Protein AF-A0A931RCJ4-F1 (afdb_monomer_lite)

Radius of gyration: 28.88 Å; chains: 1; bounding box: 69×59×73 Å

Sequence (366 aa):
MKRLSWHGDRTLPWTFSAFLMLTAVFIGEVMPVVIAILGGVFGEYGHKEPIIKSWPDFGLIWVIYSVFGLLFWLLYRYISWKVVAGVVYALSFVLETYVYWHPEGEIGTHNKISFATIFQWLIVYFLVLILPYLVFQKIRHKWGRHGIIISLIVLLLLSALGLGFTYYTMVKKNLWPWRPITNQQNDRSENEEKTYIDLKMVTPYVNESNIGRVGPYSNTENNPWGSKHLGLDFFPTSDLVSFRAVTDGIIEKLDSSKTSSWRTELCINHDPFLVCYSFETFSTNDAVGQKQSENIFVKNGDEVKPGDIIGKLVASNDSAHVDLGILQLGKSGERICPEPYFTKEVKASILRLIHKDYPDRAMCYG

pLDDT: mean 78.12, std 18.87, range [38.56, 98.81]

Foldseek 3Di:
DPPDDQFFALVDDPLQLLLLLLLCCCLVPLVVLVCVVVVHCPDDPDPDDDQDLDPVSVVVVSVVSSVVSVVLSVCSNGGGLVVSLVVVLVVVVVCCVPPVPDDPDDPDPPPPCDPVNVVVSVVSSCSSRVVSVVVLVVQCVPPNPVSSVVSSVVSVVSSVVSVVVSVCCCVVVVVNVDPDPPPPPPVPPDPPVVDPPPQEFAAFFPDLLQFQAKDAAECDCPDPNNHHDQFIWTFGPDFFGWTWGGAWAFFADWDWDPDPFIWIKIWGDDPQKIKIKIQTQNHPDVVLNVVQVVFADDDGGDTGHHPHTGGTRGHPDRPGTITIWMAGHPDDRGTDQCLVNYDPVRLVSNLVRHCVVPVPDDRYYD

Secondary structure (DSSP, 8-state):
-----SS--TT--THHHHHHHHHHHIIIIIHHHHHHHTT---TT--SPPPS--SHHHHHHHHHHHHHHHHHHHHHHHHS-HHHHHHHHHHHHHHHIIIIIS-SS----TT----HHHHHHHHHHHIIIIIHHHHHHHHHHHHHHHHHHHHHHHHHHHHHHHHHHHHHHHHHHTT-------SSSSSS-SSS----TT---B--SBS-GGGEEEEPPEESSSSSTTSS-BSSEEEEESSTTEEEE-SS-EEEEEEEEEESSSEEEEEEEEETTEEEEEEEE-----HHHHHHHHHTB---TT-EE-TT-EEEEE---STT-EEEEEEEETTTTS-EE-SGGGB-HHHHHHHHHHHHHH-TT--SEE-

Structure (mmCIF, N/CA/C/O backbone):
data_AF-A0A931RCJ4-F1
#
_entry.id   AF-A0A931RCJ4-F1
#
loop_
_atom_site.group_PDB
_atom_site.id
_atom_site.type_symbol
_atom_site.label_atom_id
_atom_site.label_alt_id
_atom_site.label_comp_id
_atom_site.label_asym_id
_atom_site.label_entity_id
_atom_site.label_seq_id
_atom_site.pdbx_PDB_ins_code
_atom_site.Cartn_x
_atom_site.Cartn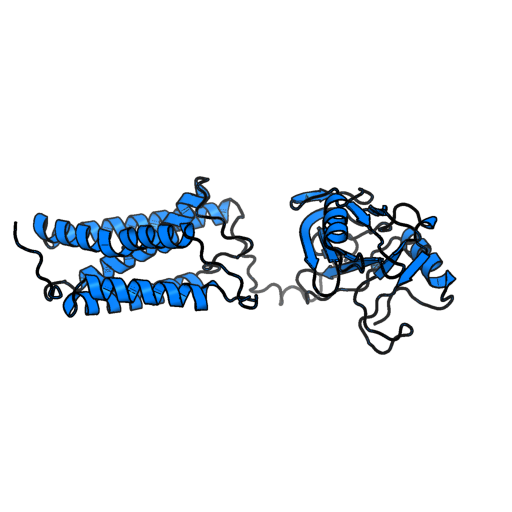_y
_atom_site.Cartn_z
_atom_site.occupancy
_atom_site.B_iso_or_equiv
_atom_site.auth_seq_id
_atom_site.auth_comp_id
_atom_site.auth_asym_id
_atom_site.auth_atom_id
_atom_site.pdbx_PDB_model_num
ATOM 1 N N . MET A 1 1 ? -40.860 27.922 38.046 1.00 48.56 1 MET A N 1
ATOM 2 C CA . MET A 1 1 ? -39.568 27.361 37.579 1.00 48.56 1 MET A CA 1
ATOM 3 C C . MET A 1 1 ? -38.474 27.745 38.566 1.00 48.56 1 MET A C 1
ATOM 5 O O . MET A 1 1 ? -38.253 28.934 38.755 1.00 48.56 1 MET A O 1
ATOM 9 N N . LYS A 1 2 ? -37.810 26.786 39.227 1.00 52.72 2 LYS A N 1
ATOM 10 C CA . LYS A 1 2 ? -36.601 27.090 40.015 1.00 52.72 2 LYS A CA 1
ATOM 11 C C . LYS A 1 2 ? -35.491 27.499 39.038 1.00 52.72 2 LYS A C 1
ATOM 13 O O . LYS A 1 2 ? -35.202 26.735 38.120 1.00 52.72 2 LYS A O 1
ATOM 18 N N . ARG A 1 3 ? -34.900 28.691 39.204 1.00 55.41 3 ARG A N 1
ATOM 19 C CA . ARG A 1 3 ? -33.697 29.089 38.452 1.00 55.41 3 ARG A CA 1
ATOM 20 C C . ARG A 1 3 ? -32.613 28.044 38.718 1.00 55.41 3 ARG A C 1
ATOM 22 O O . ARG A 1 3 ? -32.328 27.750 39.877 1.00 55.41 3 ARG A O 1
ATOM 29 N N . LEU A 1 4 ? -32.039 27.481 37.657 1.00 54.44 4 LEU A N 1
ATOM 30 C CA . LEU A 1 4 ? -30.857 26.628 37.756 1.00 54.44 4 LEU A CA 1
ATOM 31 C C . LEU A 1 4 ? -29.756 27.430 38.462 1.00 54.44 4 LEU A C 1
ATOM 33 O O . LEU A 1 4 ? -29.321 28.467 37.963 1.00 54.44 4 LEU A O 1
ATOM 37 N N . SER A 1 5 ? -29.372 26.979 39.656 1.00 60.94 5 SER A N 1
ATOM 38 C CA . SER A 1 5 ? -28.254 27.551 40.403 1.00 60.94 5 SER A CA 1
ATOM 39 C C . SER A 1 5 ? -26.969 27.369 39.598 1.00 60.94 5 SER A C 1
ATOM 41 O O . SER A 1 5 ? -26.733 26.310 39.020 1.00 60.94 5 SER A O 1
ATOM 43 N N . TRP A 1 6 ? -26.143 28.411 39.568 1.00 57.62 6 TRP A N 1
ATOM 44 C CA . TRP A 1 6 ? -24.868 28.440 38.847 1.00 57.62 6 TRP A CA 1
ATOM 45 C C . TRP A 1 6 ? -23.732 27.715 39.581 1.00 57.62 6 TRP A C 1
ATOM 47 O O . TRP A 1 6 ? -22.631 27.609 39.048 1.00 57.62 6 TRP A O 1
ATOM 57 N N . HIS A 1 7 ? -23.996 27.217 40.787 1.00 72.56 7 HIS A N 1
ATOM 58 C CA . HIS A 1 7 ? -23.028 26.507 41.614 1.00 72.56 7 HIS A CA 1
ATOM 59 C C . HIS A 1 7 ? -23.105 25.000 41.356 1.00 72.56 7 HIS A C 1
ATOM 61 O O . HIS A 1 7 ? -24.170 24.486 41.010 1.00 72.56 7 HIS A O 1
ATOM 67 N N . GLY A 1 8 ? -21.981 24.301 41.539 1.00 70.81 8 GLY A N 1
ATOM 68 C CA . GLY A 1 8 ? -21.931 22.840 41.449 1.00 70.81 8 GLY A CA 1
ATOM 69 C C . GLY A 1 8 ? -22.976 22.165 42.346 1.00 70.81 8 GLY A C 1
ATOM 70 O O . GLY A 1 8 ? -23.334 22.681 43.413 1.00 70.81 8 GLY A O 1
ATOM 71 N N . ASP A 1 9 ? -23.488 21.011 41.916 1.00 77.19 9 ASP A N 1
ATOM 72 C CA . ASP A 1 9 ? -24.476 20.257 42.689 1.00 77.19 9 ASP A CA 1
ATOM 73 C C . ASP A 1 9 ? -23.758 19.387 43.723 1.00 77.19 9 ASP A C 1
ATOM 75 O O . ASP A 1 9 ? -23.453 18.213 43.505 1.00 77.19 9 ASP A O 1
ATOM 79 N N . ARG A 1 10 ? -23.511 19.968 44.900 1.00 78.50 10 ARG A N 1
ATOM 80 C CA . ARG A 1 10 ? -22.882 19.269 46.033 1.00 78.50 10 ARG A CA 1
ATOM 81 C C . ARG A 1 10 ? -23.645 18.020 46.477 1.00 78.50 10 ARG A C 1
ATOM 83 O O . ARG A 1 10 ? -23.056 17.184 47.168 1.00 78.50 10 ARG A O 1
ATOM 90 N N . THR A 1 11 ? -24.917 17.895 46.094 1.00 80.81 11 THR A N 1
ATOM 91 C CA . THR A 1 11 ? -25.790 16.776 46.455 1.00 80.81 11 THR A CA 1
ATOM 92 C C . THR A 1 11 ? -25.699 15.602 45.481 1.00 80.81 11 THR A C 1
ATOM 94 O O . THR A 1 11 ? -26.377 14.599 45.700 1.00 80.81 11 THR A O 1
ATOM 97 N N . LEU A 1 12 ? -24.895 15.702 44.414 1.00 79.25 12 LEU A N 1
ATOM 98 C CA . LEU A 1 12 ? -24.688 14.604 43.474 1.00 79.25 12 LEU A CA 1
ATOM 99 C C . LEU A 1 12 ? -24.145 13.364 44.203 1.00 79.25 12 LEU A C 1
ATOM 101 O O . LEU A 1 12 ? -23.062 13.418 44.795 1.00 79.25 12 LEU A O 1
ATOM 105 N N . PRO A 1 13 ? -24.875 12.236 44.169 1.00 80.00 13 PRO A N 1
ATOM 106 C CA . PRO A 1 13 ? -24.418 11.003 44.788 1.00 80.00 13 PRO A CA 1
ATOM 107 C C . PRO A 1 13 ? -23.267 10.397 43.982 1.00 80.00 13 PRO A C 1
ATOM 109 O O . PRO A 1 13 ? -23.127 10.655 42.788 1.00 80.00 13 PRO A O 1
ATOM 112 N N . TRP A 1 14 ? -22.471 9.539 44.617 1.00 79.00 14 TRP A N 1
ATOM 113 C CA . TRP A 1 14 ? -21.394 8.793 43.952 1.00 79.00 14 TRP A CA 1
ATOM 114 C C . TRP A 1 14 ? -21.904 7.923 42.792 1.00 79.00 14 TRP A C 1
ATOM 116 O O . TRP A 1 14 ? -21.197 7.723 41.818 1.00 79.00 14 TRP A O 1
ATOM 126 N N . THR A 1 15 ? -23.168 7.489 42.822 1.00 75.88 15 THR A N 1
ATOM 127 C CA . THR A 1 15 ? -23.794 6.742 41.718 1.00 75.88 15 THR A CA 1
ATOM 128 C C . THR A 1 15 ? -23.869 7.526 40.405 1.00 75.88 15 THR A C 1
ATOM 130 O O . THR A 1 15 ? -24.043 6.925 39.348 1.00 75.88 15 THR A O 1
ATOM 133 N N . PHE A 1 16 ? -23.712 8.854 40.443 1.00 75.12 16 PHE A N 1
ATOM 134 C CA . PHE A 1 16 ? -23.608 9.667 39.236 1.00 75.12 16 PHE A CA 1
ATOM 135 C C . PHE A 1 16 ? -22.303 9.416 38.462 1.00 75.12 16 PHE A C 1
ATOM 137 O O . PHE A 1 16 ? -22.331 9.452 37.235 1.00 75.12 16 PHE A O 1
ATOM 144 N N . SER A 1 17 ? -21.186 9.100 39.134 1.00 73.12 17 SER A N 1
ATOM 145 C CA . SER A 1 17 ? -19.935 8.770 38.432 1.00 73.12 17 SER A CA 1
ATOM 146 C C . SER A 1 17 ? -20.079 7.479 37.625 1.00 73.12 17 SER A C 1
ATOM 148 O O . SER A 1 17 ? -19.734 7.448 36.449 1.00 73.12 17 SER A O 1
ATOM 150 N N . ALA A 1 18 ? -20.687 6.448 38.220 1.00 70.50 18 ALA A N 1
ATOM 151 C CA . ALA A 1 18 ? -20.981 5.188 37.544 1.00 70.50 18 ALA A CA 1
ATOM 152 C C . ALA A 1 18 ? -21.929 5.386 36.347 1.00 70.50 18 ALA A C 1
ATOM 154 O O . ALA A 1 18 ? -21.741 4.774 35.299 1.00 70.50 18 ALA A O 1
ATOM 155 N N . PHE A 1 19 ? -22.918 6.277 36.480 1.00 74.44 19 PHE A N 1
ATOM 156 C CA . PHE A 1 19 ? -23.842 6.611 35.394 1.00 74.44 19 PHE A C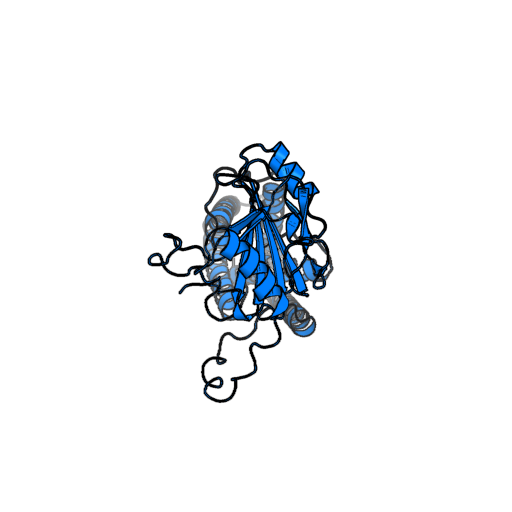A 1
ATOM 157 C C . PHE A 1 19 ? -23.129 7.295 34.219 1.00 74.44 19 PHE A C 1
ATOM 159 O O . PHE A 1 19 ? -23.333 6.905 33.068 1.00 74.44 19 PHE A O 1
ATOM 166 N N . LEU A 1 20 ? -22.269 8.280 34.503 1.00 72.88 20 LEU A N 1
ATOM 167 C CA . LEU A 1 20 ? -21.447 8.943 33.487 1.00 72.88 20 LEU A CA 1
ATOM 168 C C . LEU A 1 20 ? -20.500 7.959 32.798 1.00 72.88 20 LEU A C 1
ATOM 170 O O . LEU A 1 20 ? -20.429 7.948 31.575 1.00 72.88 20 LEU A O 1
ATOM 174 N N . MET A 1 21 ? -19.828 7.105 33.570 1.00 73.25 21 MET A N 1
ATOM 175 C CA . MET A 1 21 ? -18.901 6.101 33.051 1.00 73.25 21 MET A CA 1
ATOM 176 C C . MET A 1 21 ? -19.595 5.132 32.087 1.00 73.25 21 MET A C 1
ATOM 178 O O . MET A 1 21 ? -19.145 4.963 30.958 1.00 73.25 21 MET A O 1
ATOM 182 N N . LEU A 1 22 ? -20.721 4.534 32.493 1.00 70.12 22 LEU A N 1
ATOM 183 C CA . LEU A 1 22 ? -21.465 3.596 31.645 1.00 70.12 22 LEU A CA 1
ATOM 184 C C . LEU A 1 22 ? -21.996 4.261 30.374 1.00 70.12 22 LEU A C 1
ATOM 186 O O . LEU A 1 22 ? -21.976 3.651 29.308 1.00 70.12 22 LEU A O 1
ATOM 190 N N . THR A 1 23 ? -22.440 5.515 30.477 1.00 72.19 23 THR A N 1
ATOM 191 C CA . THR A 1 23 ? -22.933 6.262 29.317 1.00 72.19 23 THR A CA 1
ATOM 192 C C . THR A 1 23 ? -21.802 6.615 28.350 1.00 72.19 23 THR A C 1
ATOM 194 O O . THR A 1 23 ? -21.982 6.501 27.140 1.00 72.19 23 THR A O 1
ATOM 197 N N . ALA A 1 24 ? -20.625 6.982 28.866 1.00 71.12 24 ALA A N 1
ATOM 198 C CA . ALA A 1 24 ? -19.444 7.254 28.054 1.00 71.12 24 ALA A CA 1
ATOM 199 C C . ALA A 1 24 ? -18.964 6.002 27.310 1.00 71.12 24 ALA A C 1
ATOM 201 O O . ALA A 1 24 ? -18.746 6.077 26.108 1.00 71.12 24 ALA A O 1
ATOM 202 N N . VAL A 1 25 ? -18.897 4.846 27.981 1.00 69.19 25 VAL A N 1
ATOM 203 C CA . VAL A 1 25 ? -18.561 3.565 27.332 1.00 69.19 25 VAL A CA 1
ATOM 204 C C . VAL A 1 25 ? -19.587 3.213 26.253 1.00 69.19 25 VAL A C 1
ATOM 206 O O . VAL A 1 25 ? -19.221 2.837 25.142 1.00 69.19 25 VAL A O 1
ATOM 209 N N . PHE A 1 26 ? -20.882 3.362 26.545 1.00 69.00 26 PHE A N 1
ATOM 210 C CA . PHE A 1 26 ? -21.927 3.043 25.574 1.00 69.00 26 PHE A CA 1
ATOM 211 C C . PHE A 1 26 ? -21.842 3.927 24.322 1.00 69.00 26 PHE A C 1
ATOM 213 O O . PHE A 1 26 ? -21.904 3.426 23.205 1.00 69.00 26 PHE A O 1
ATOM 220 N N . ILE A 1 27 ? -21.685 5.240 24.489 1.00 69.12 27 ILE A N 1
ATOM 221 C CA . ILE A 1 27 ? -21.673 6.173 23.356 1.00 69.12 27 ILE A CA 1
ATOM 222 C C . ILE A 1 27 ? -20.327 6.172 22.624 1.00 69.12 27 ILE A C 1
ATOM 224 O O . ILE A 1 27 ? -20.318 6.327 21.407 1.00 69.12 27 ILE A O 1
ATOM 228 N N . GLY A 1 28 ? -19.214 6.028 23.345 1.00 66.38 28 GLY A N 1
ATOM 229 C CA . GLY A 1 28 ? -17.865 6.077 22.782 1.00 66.38 28 GLY A CA 1
ATOM 230 C C . GLY A 1 28 ? -17.454 4.788 22.079 1.00 66.38 28 GLY A C 1
ATOM 231 O O . GLY A 1 28 ? -16.823 4.855 21.034 1.00 66.38 28 GLY A O 1
ATOM 232 N N . GLU A 1 29 ? -17.862 3.632 22.607 1.00 67.00 29 GLU A N 1
ATOM 233 C CA . GLU A 1 29 ? -17.354 2.337 22.136 1.00 67.00 29 GLU A CA 1
ATOM 234 C C . GLU A 1 29 ? -18.453 1.464 21.524 1.00 67.00 29 GLU A C 1
ATOM 236 O O . GLU A 1 29 ? -18.285 0.881 20.457 1.00 67.00 29 GLU A O 1
ATOM 241 N N . VAL A 1 30 ? -19.617 1.372 22.173 1.00 65.81 30 VAL A N 1
ATOM 242 C CA . VAL A 1 30 ? -20.674 0.445 21.732 1.00 65.81 30 VAL A CA 1
ATOM 243 C C . VAL A 1 30 ? -21.441 1.000 20.534 1.00 65.81 30 VAL A C 1
ATOM 245 O O . VAL A 1 30 ? -21.637 0.311 19.534 1.00 65.81 30 VAL A O 1
ATOM 248 N N . MET A 1 31 ? -21.890 2.250 20.622 1.00 67.94 31 MET A N 1
ATOM 249 C CA . MET A 1 31 ? -22.748 2.865 19.614 1.00 67.94 31 MET A CA 1
ATOM 250 C C . MET A 1 31 ? -22.067 3.008 18.239 1.00 67.94 31 MET A C 1
ATOM 252 O O . MET A 1 31 ? -22.713 2.647 17.253 1.00 67.94 31 MET A O 1
ATOM 256 N N . PRO A 1 32 ? -20.799 3.453 18.122 1.00 64.25 32 PRO A N 1
ATOM 257 C CA . PRO A 1 32 ? -20.139 3.576 16.823 1.00 64.25 32 PRO A CA 1
ATOM 258 C C . PRO A 1 32 ? -19.979 2.220 16.138 1.00 64.25 32 PRO A C 1
ATOM 260 O O . PRO A 1 32 ? -20.249 2.099 14.945 1.00 64.25 32 PRO A O 1
ATOM 263 N N . VAL A 1 33 ? -19.640 1.178 16.904 1.00 61.88 33 VAL A N 1
ATOM 264 C CA . VAL A 1 33 ? -19.496 -0.182 16.374 1.00 61.88 33 VAL A CA 1
ATOM 265 C C . VAL A 1 33 ? -20.835 -0.746 15.901 1.00 61.88 33 VAL A C 1
ATOM 267 O O . VAL A 1 33 ? -20.921 -1.288 14.801 1.00 61.88 33 VAL A O 1
ATOM 270 N N . VAL A 1 34 ? -21.906 -0.580 16.685 1.00 58.09 34 VAL A N 1
ATOM 271 C CA . VAL A 1 34 ? -23.254 -1.012 16.280 1.00 58.09 34 VAL A CA 1
ATOM 272 C C . VAL A 1 34 ? -23.701 -0.299 15.001 1.00 58.09 34 VAL A C 1
ATOM 274 O O . VAL A 1 34 ? -24.246 -0.943 14.105 1.00 58.09 34 VAL A O 1
ATOM 277 N N . ILE A 1 35 ? -23.452 1.008 14.886 1.00 61.06 35 ILE A N 1
ATOM 278 C CA . ILE A 1 35 ? -23.820 1.781 13.694 1.00 61.06 35 ILE A CA 1
ATOM 279 C C . ILE A 1 35 ? -23.016 1.322 12.474 1.00 61.06 35 ILE A C 1
ATOM 281 O O . ILE A 1 35 ? -23.617 1.099 11.422 1.00 61.06 35 ILE A O 1
ATOM 285 N N . ALA A 1 36 ? -21.710 1.090 12.626 1.00 58.94 36 ALA A N 1
ATOM 286 C CA . ALA A 1 36 ? -20.863 0.556 11.561 1.00 58.94 36 ALA A CA 1
ATOM 287 C C . ALA A 1 36 ? -21.358 -0.814 11.060 1.00 58.94 36 ALA A C 1
ATOM 289 O O . ALA A 1 36 ? -21.484 -1.035 9.856 1.00 58.94 36 ALA A O 1
ATOM 290 N N . ILE A 1 37 ? -21.727 -1.723 11.971 1.00 56.88 37 ILE A N 1
ATOM 291 C CA . ILE A 1 37 ? -22.251 -3.054 11.616 1.00 56.88 37 ILE A CA 1
ATOM 292 C C . ILE A 1 37 ? -23.571 -2.967 10.838 1.00 56.88 37 ILE A C 1
ATOM 294 O O . ILE A 1 37 ? -23.825 -3.797 9.962 1.00 56.88 37 ILE A O 1
ATOM 298 N N . LEU A 1 38 ? -24.418 -1.985 11.154 1.00 57.69 38 LEU A N 1
ATOM 299 C CA . LEU A 1 38 ? -25.711 -1.771 10.499 1.00 57.69 38 LEU A CA 1
ATOM 300 C C . LEU A 1 38 ? -25.602 -0.998 9.173 1.00 57.69 38 LEU A C 1
ATOM 302 O O . LEU A 1 38 ? -26.623 -0.589 8.622 1.00 57.69 38 LEU A O 1
ATOM 306 N N . GLY A 1 39 ? -24.389 -0.809 8.645 1.00 49.38 39 GLY A N 1
ATOM 307 C CA . GLY A 1 39 ? -24.155 -0.102 7.385 1.00 49.38 39 GLY A CA 1
ATOM 308 C C . GLY A 1 39 ? -24.247 1.420 7.507 1.00 49.38 39 GLY A C 1
ATOM 309 O O . GLY A 1 39 ? -24.314 2.113 6.496 1.00 49.38 39 GLY A O 1
ATOM 310 N N . GLY A 1 40 ? -24.265 1.954 8.731 1.00 47.03 40 GLY A N 1
ATOM 311 C CA . GLY A 1 40 ? -24.126 3.382 8.967 1.00 47.03 40 GLY A CA 1
ATOM 312 C C . GLY A 1 40 ? -22.661 3.801 8.885 1.00 47.03 40 GLY A C 1
ATOM 313 O O . GLY A 1 40 ? -21.786 3.166 9.469 1.00 47.03 40 GLY A O 1
ATOM 314 N N . VAL A 1 41 ? -22.389 4.901 8.188 1.00 42.66 41 VAL A N 1
ATOM 315 C CA . VAL A 1 41 ? -21.047 5.485 8.116 1.00 42.66 41 VAL A CA 1
ATOM 316 C C . VAL A 1 41 ? -20.849 6.370 9.348 1.00 42.66 41 VAL A C 1
ATOM 318 O O . VAL A 1 41 ? -21.254 7.532 9.363 1.00 42.66 41 VAL A O 1
ATOM 321 N N . PHE A 1 42 ? -20.260 5.826 10.415 1.00 44.44 42 PHE A N 1
ATOM 322 C CA . PHE A 1 42 ? -19.571 6.674 11.389 1.00 44.44 42 PHE A CA 1
ATOM 323 C C . PHE A 1 42 ? -18.272 7.090 10.708 1.00 44.44 42 PHE A C 1
ATOM 325 O O . PHE A 1 42 ? -17.486 6.204 10.390 1.00 44.44 42 PHE A O 1
ATOM 332 N N . GLY A 1 43 ? -18.166 8.388 10.381 1.00 42.16 43 GLY A N 1
ATOM 333 C CA . GLY A 1 43 ? -17.243 8.978 9.399 1.00 42.16 43 GLY A CA 1
ATOM 334 C C . GLY A 1 43 ? -15.978 8.171 9.173 1.00 42.16 43 GLY A C 1
ATOM 335 O O . GLY A 1 43 ? -15.323 7.859 10.157 1.00 42.16 43 GLY A O 1
ATOM 336 N N . GLU A 1 44 ? -15.695 7.840 7.907 1.00 38.56 44 GLU A N 1
ATOM 337 C CA . GLU A 1 44 ? -14.556 7.037 7.450 1.00 38.56 44 GLU A CA 1
ATOM 338 C C . GLU A 1 44 ? -13.353 7.196 8.389 1.00 38.56 44 GLU A C 1
ATOM 340 O O . GLU A 1 44 ? -12.533 8.108 8.257 1.00 38.56 44 GLU A O 1
ATOM 345 N N . TYR A 1 45 ? -13.247 6.297 9.374 1.00 42.78 45 TYR A N 1
ATOM 346 C CA . TYR A 1 45 ? -11.949 5.955 9.916 1.00 42.78 45 TYR A CA 1
ATOM 347 C C . TYR A 1 45 ? -11.214 5.495 8.666 1.00 42.78 45 TYR A C 1
ATOM 349 O O . TYR A 1 45 ? -11.662 4.539 8.039 1.00 42.78 45 TYR A O 1
ATOM 357 N N . GLY A 1 46 ? -10.222 6.257 8.202 1.00 45.56 46 GLY A N 1
ATOM 358 C CA . GLY A 1 46 ? -9.454 5.885 7.013 1.00 45.56 46 GLY A CA 1
ATOM 359 C C . GLY A 1 46 ? -8.756 4.534 7.218 1.00 45.56 46 GLY A C 1
ATOM 360 O O . GLY A 1 46 ? -9.190 3.688 7.989 1.00 45.56 46 GLY A O 1
ATOM 361 N N . HIS A 1 47 ? -7.580 4.332 6.640 1.00 42.16 47 HIS A N 1
ATOM 362 C CA . HIS A 1 47 ? -6.756 3.138 6.907 1.00 42.16 47 HIS A CA 1
ATOM 363 C C . HIS A 1 47 ? -6.267 2.991 8.374 1.00 42.16 47 HIS A C 1
ATOM 365 O O . HIS A 1 47 ? -5.290 2.302 8.642 1.00 42.16 47 HIS A O 1
ATOM 371 N N . LYS A 1 48 ? -6.896 3.666 9.343 1.00 45.00 48 LYS A N 1
ATOM 372 C CA . LYS A 1 48 ? -6.539 3.637 10.756 1.00 45.00 48 LYS A CA 1
ATOM 373 C C . LYS A 1 48 ? -7.214 2.451 11.433 1.00 45.00 48 LYS A C 1
ATOM 375 O O . LYS A 1 48 ? -8.438 2.349 11.472 1.00 45.00 48 LYS A O 1
ATOM 380 N N . GLU A 1 49 ? -6.388 1.579 11.992 1.00 44.56 49 GLU A N 1
ATOM 381 C CA . GLU A 1 49 ? -6.835 0.433 12.773 1.00 44.56 49 GLU A CA 1
ATOM 382 C C . GLU A 1 49 ? -7.673 0.866 13.993 1.00 44.56 49 GLU A C 1
ATOM 384 O O . GLU A 1 49 ? -7.417 1.926 14.576 1.00 44.56 49 GLU A O 1
ATOM 389 N N . PRO A 1 50 ? -8.663 0.058 14.415 1.00 51.41 50 PRO A N 1
ATOM 390 C CA . PRO A 1 50 ? -9.437 0.331 15.620 1.00 51.41 50 PRO A CA 1
ATOM 391 C C . PRO A 1 50 ? -8.530 0.428 16.856 1.00 51.41 50 PRO A C 1
ATOM 393 O O . PRO A 1 50 ? -7.558 -0.312 17.000 1.00 51.41 50 PRO A O 1
ATOM 396 N N . ILE A 1 51 ? -8.878 1.339 17.771 1.00 50.19 51 ILE A N 1
ATOM 397 C CA . ILE A 1 51 ? -8.137 1.596 19.021 1.00 50.19 51 ILE A CA 1
ATOM 398 C C . ILE A 1 51 ? -8.177 0.368 19.938 1.00 50.19 51 ILE A C 1
ATOM 400 O O . ILE A 1 51 ? -7.193 0.043 20.597 1.00 50.19 51 ILE A O 1
ATOM 404 N N . ILE A 1 52 ? -9.312 -0.334 19.965 1.00 53.44 52 ILE A N 1
ATOM 405 C CA . ILE A 1 52 ? -9.461 -1.587 20.702 1.00 53.44 52 ILE A CA 1
ATOM 406 C C . ILE A 1 52 ? -9.045 -2.728 19.781 1.00 53.44 52 ILE A C 1
ATOM 408 O O . ILE A 1 52 ? -9.840 -3.190 18.961 1.00 53.44 52 ILE A O 1
ATOM 412 N N . LYS A 1 53 ? -7.807 -3.199 19.934 1.00 54.16 53 LYS A N 1
ATOM 413 C CA . LYS A 1 53 ? -7.305 -4.387 19.225 1.00 54.16 53 LYS A CA 1
ATOM 414 C C . LYS A 1 53 ? -7.403 -5.640 20.091 1.00 54.16 53 LYS A C 1
ATOM 416 O O . LYS A 1 53 ? -7.385 -6.763 19.586 1.00 54.16 53 LYS A O 1
ATOM 421 N N . SER A 1 54 ? -7.504 -5.460 21.405 1.00 58.03 54 SER A N 1
ATOM 422 C CA . SER A 1 54 ? -7.431 -6.540 22.378 1.00 58.03 54 SER A CA 1
ATOM 423 C C . SER A 1 54 ? -8.234 -6.259 23.657 1.00 58.03 54 SER A C 1
ATOM 425 O O . SER A 1 54 ? -8.606 -5.127 23.970 1.00 58.03 54 SER A O 1
ATOM 427 N N . TRP A 1 55 ? -8.496 -7.316 24.432 1.00 54.81 55 TRP A N 1
ATOM 428 C CA . TRP A 1 55 ? -9.090 -7.210 25.772 1.00 54.81 55 TRP A CA 1
ATOM 429 C C . TRP A 1 55 ? -8.283 -6.319 26.737 1.00 54.81 55 TRP A C 1
ATOM 431 O O . TRP A 1 55 ? -8.901 -5.556 27.481 1.00 54.81 55 TRP A O 1
ATOM 441 N N . PRO A 1 56 ? -6.937 -6.370 26.744 1.00 65.62 56 PRO A N 1
ATOM 442 C CA . PRO A 1 56 ? -6.114 -5.404 27.469 1.00 65.62 56 PRO A CA 1
ATOM 443 C C . PRO A 1 56 ? -6.362 -3.944 27.073 1.00 65.62 56 PRO A C 1
ATOM 445 O O . PRO A 1 56 ? -6.479 -3.104 27.966 1.00 65.62 56 PRO A O 1
ATOM 448 N N . ASP A 1 57 ? -6.522 -3.644 25.779 1.00 55.50 57 ASP A N 1
ATOM 449 C CA . ASP A 1 57 ? -6.822 -2.278 25.312 1.00 55.50 57 ASP A CA 1
ATOM 450 C C . ASP A 1 57 ? -8.182 -1.813 25.835 1.00 55.50 57 ASP A C 1
ATOM 452 O O . ASP A 1 57 ? -8.324 -0.697 26.332 1.00 55.50 57 ASP A O 1
ATOM 456 N N . PHE A 1 58 ? -9.174 -2.707 25.820 1.00 60.22 58 PHE A N 1
ATOM 457 C CA . PHE A 1 58 ? -10.471 -2.441 26.436 1.00 60.22 58 PHE A CA 1
ATOM 458 C C . PHE A 1 58 ? -10.349 -2.189 27.945 1.00 60.22 58 PHE A C 1
ATOM 460 O O . PHE A 1 58 ? -10.961 -1.260 28.468 1.00 60.22 58 PHE A O 1
ATOM 467 N N . GLY A 1 59 ? -9.534 -2.979 28.652 1.00 64.25 59 GLY A N 1
ATOM 468 C CA . GLY A 1 59 ? -9.246 -2.773 30.071 1.00 64.25 59 GLY A CA 1
ATOM 469 C C . GLY A 1 59 ? -8.634 -1.397 30.346 1.00 64.25 59 GLY A C 1
ATOM 470 O O . GLY A 1 59 ? -9.071 -0.702 31.264 1.00 64.25 59 GLY A O 1
ATOM 471 N N . LEU A 1 60 ? -7.681 -0.966 29.517 1.00 66.62 60 LEU A N 1
ATOM 472 C CA . LEU A 1 60 ? -7.058 0.354 29.604 1.00 66.62 60 LEU A CA 1
ATOM 473 C C . LEU A 1 60 ? -8.075 1.477 29.367 1.00 66.62 60 LEU A C 1
ATOM 475 O O . LEU A 1 60 ? -8.169 2.402 30.173 1.00 66.62 60 LEU A O 1
ATOM 479 N N . ILE A 1 61 ? -8.876 1.377 28.306 1.00 64.69 61 ILE A N 1
ATOM 480 C CA . ILE A 1 61 ? -9.931 2.346 27.988 1.00 64.69 61 ILE A CA 1
ATOM 481 C C . ILE A 1 61 ? -10.956 2.426 29.121 1.00 64.69 61 ILE A C 1
ATOM 483 O O . ILE A 1 61 ? -11.354 3.514 29.540 1.00 64.69 61 ILE A O 1
ATOM 487 N N . TRP A 1 62 ? -11.342 1.284 29.684 1.00 64.94 62 TRP A N 1
ATOM 488 C CA . TRP A 1 62 ? -12.258 1.230 30.814 1.00 64.94 62 TRP A CA 1
ATOM 489 C C . TRP A 1 62 ? -11.680 1.916 32.059 1.00 64.94 62 TRP A C 1
ATOM 491 O O . TRP A 1 62 ? -12.386 2.678 32.726 1.00 64.94 62 TRP A O 1
ATOM 501 N N . VAL A 1 63 ? -10.388 1.721 32.350 1.00 70.31 63 VAL A N 1
ATOM 502 C CA . VAL A 1 63 ? -9.681 2.437 33.426 1.00 70.31 63 VAL A CA 1
ATOM 503 C C . VAL A 1 63 ? -9.664 3.943 33.157 1.00 70.31 63 VAL A C 1
ATOM 505 O O . VAL A 1 63 ? -10.003 4.721 34.049 1.00 70.31 63 VAL A O 1
ATOM 508 N N . ILE A 1 64 ? -9.352 4.366 31.930 1.00 68.75 64 ILE A N 1
ATOM 509 C CA . ILE A 1 64 ? -9.339 5.780 31.526 1.00 68.75 64 ILE A CA 1
ATOM 510 C C . ILE A 1 64 ? -10.723 6.414 31.730 1.00 68.75 64 ILE A C 1
ATOM 512 O O . ILE A 1 64 ? -10.842 7.446 32.397 1.00 68.75 64 ILE A O 1
ATOM 516 N N . TYR A 1 65 ? -11.789 5.779 31.236 1.00 69.94 65 TYR A N 1
ATOM 517 C CA . TYR A 1 65 ? -13.156 6.271 31.422 1.00 69.94 65 TYR A CA 1
ATOM 518 C C . TYR A 1 65 ? -13.596 6.267 32.888 1.00 69.94 65 TYR A C 1
ATOM 520 O O . TYR A 1 65 ? -14.335 7.163 33.302 1.00 69.94 65 TYR A O 1
ATOM 528 N N . SER A 1 66 ? -13.120 5.317 33.693 1.00 66.81 66 SER A N 1
ATOM 529 C CA . SER A 1 66 ? -13.379 5.281 35.137 1.00 66.81 66 SER A CA 1
ATOM 530 C C . SER A 1 66 ? -12.734 6.468 35.854 1.00 66.81 66 SER A C 1
ATOM 532 O O . SER A 1 66 ? -13.386 7.147 36.653 1.00 66.81 66 SER A O 1
ATOM 534 N N . VAL A 1 67 ? -11.471 6.767 35.531 1.00 73.62 67 VAL A N 1
ATOM 535 C CA . VAL A 1 67 ? -10.738 7.915 36.081 1.00 73.62 67 VAL A CA 1
ATOM 536 C C . VAL A 1 67 ? -11.411 9.224 35.672 1.00 73.62 67 VAL A C 1
ATOM 538 O O . VAL A 1 67 ? -11.684 10.066 36.531 1.00 73.62 67 VAL A O 1
ATOM 541 N N . PHE A 1 68 ? -11.762 9.384 34.393 1.00 72.88 68 PHE A N 1
ATOM 542 C CA . PHE A 1 68 ? -12.460 10.580 33.920 1.00 72.88 68 PHE A CA 1
ATOM 543 C C . PHE A 1 68 ? -13.861 10.723 34.513 1.00 72.88 68 PHE A C 1
ATOM 545 O O . PHE A 1 68 ? -14.232 11.816 34.936 1.00 72.88 68 PHE A O 1
ATOM 552 N N . GLY A 1 69 ? -14.629 9.638 34.623 1.00 70.94 69 GLY A N 1
ATOM 553 C CA . GLY A 1 69 ? -15.944 9.654 35.264 1.00 70.94 69 GLY A CA 1
ATOM 554 C C . GLY A 1 69 ? -15.875 10.119 36.722 1.00 70.94 69 GLY A C 1
ATOM 555 O O . GLY A 1 69 ? -16.715 10.908 37.166 1.00 70.94 69 GLY A O 1
ATOM 556 N N . LEU A 1 70 ? -14.846 9.691 37.460 1.00 72.38 70 LEU A N 1
ATOM 557 C CA . LEU A 1 70 ? -14.616 10.098 38.847 1.00 72.38 70 LEU A CA 1
ATOM 558 C C . LEU A 1 70 ? -14.140 11.556 38.958 1.00 72.38 70 LEU A C 1
ATOM 560 O O . LEU A 1 70 ? -14.643 12.303 39.802 1.00 72.38 70 LEU A O 1
ATOM 564 N N . LEU A 1 71 ? -13.235 11.983 38.073 1.00 76.75 71 LEU A N 1
ATOM 565 C CA . LEU A 1 71 ? -12.781 13.371 37.968 1.00 76.75 71 LEU A CA 1
ATOM 566 C C . LEU A 1 71 ? -13.955 14.314 37.670 1.00 76.75 71 LEU A C 1
ATOM 568 O O . LEU A 1 71 ? -14.157 15.302 38.376 1.00 76.75 71 LEU A O 1
ATOM 572 N N . PHE A 1 72 ? -14.766 14.005 36.656 1.00 74.19 72 PHE A N 1
ATOM 573 C CA . PHE A 1 72 ? -15.906 14.839 36.288 1.00 74.19 72 PHE A CA 1
ATOM 574 C C . PHE A 1 72 ? -16.962 14.857 37.380 1.00 74.19 72 PHE A C 1
ATOM 576 O O . PHE A 1 72 ? -17.491 15.924 37.679 1.00 74.19 72 PHE A O 1
ATOM 583 N N . TRP A 1 73 ? -17.222 13.729 38.043 1.00 81.00 73 TRP A N 1
ATOM 584 C CA . TRP A 1 73 ? -18.094 13.702 39.214 1.00 81.00 73 TRP A CA 1
ATOM 585 C C . TRP A 1 73 ? -17.639 14.684 40.304 1.00 81.00 73 TRP A C 1
ATOM 587 O O . TRP A 1 73 ? -18.462 15.456 40.803 1.00 81.00 73 TRP A O 1
ATOM 597 N N . LEU A 1 74 ? -16.341 14.710 40.634 1.00 75.44 74 LEU A N 1
ATOM 598 C CA . LEU A 1 74 ? -15.787 15.693 41.570 1.00 75.44 74 LEU A CA 1
ATOM 599 C C . LEU A 1 74 ? -16.012 17.119 41.056 1.00 75.44 74 LEU A C 1
ATOM 601 O O . LEU A 1 74 ? -16.571 17.953 41.769 1.00 75.44 74 LEU A O 1
ATOM 605 N N . LEU A 1 75 ? -15.656 17.394 39.802 1.00 76.44 75 LEU A N 1
ATOM 606 C CA . LEU A 1 75 ? -15.799 18.721 39.206 1.00 76.44 75 LEU A CA 1
ATOM 607 C C . LEU A 1 75 ? -17.259 19.210 39.210 1.00 76.44 75 LEU A C 1
ATOM 609 O O . LEU A 1 75 ? -17.507 20.353 39.586 1.00 76.44 75 LEU A O 1
ATOM 613 N N . TYR A 1 76 ? -18.237 18.352 38.899 1.00 74.75 76 TYR A N 1
ATOM 614 C CA . TYR A 1 76 ? -19.666 18.699 38.918 1.00 74.75 76 TYR A CA 1
ATOM 615 C C . TYR A 1 76 ? -20.195 19.051 40.319 1.00 74.75 76 TYR A C 1
ATOM 617 O O . TYR A 1 76 ? -21.179 19.788 40.434 1.00 74.75 76 TYR A O 1
ATOM 625 N N . ARG A 1 77 ? -19.563 18.555 41.393 1.00 79.31 77 ARG A N 1
ATOM 626 C CA . ARG A 1 77 ? -19.942 18.899 42.776 1.00 79.31 77 ARG A CA 1
ATOM 627 C C . ARG A 1 77 ? -19.443 20.270 43.205 1.00 79.31 77 ARG A C 1
ATOM 629 O O . ARG A 1 77 ? -20.117 20.938 43.990 1.00 79.31 77 ARG A O 1
ATOM 636 N N . TYR A 1 78 ? -18.268 20.673 42.730 1.00 79.50 78 TYR A N 1
ATOM 637 C CA . TYR A 1 78 ? -17.577 21.863 43.230 1.00 79.50 78 TYR A CA 1
ATOM 638 C C . TYR A 1 78 ? -17.619 23.047 42.265 1.00 79.50 78 TYR A C 1
ATOM 640 O O . TYR A 1 78 ? -17.518 24.189 42.707 1.00 79.50 78 TYR A O 1
ATOM 648 N N . ILE A 1 79 ? -17.820 22.795 40.973 1.00 81.69 79 ILE A N 1
ATOM 649 C CA . ILE A 1 79 ? -17.724 23.792 39.909 1.00 81.69 79 ILE A CA 1
ATOM 650 C C . ILE A 1 79 ? -19.013 23.779 39.076 1.00 81.69 79 ILE A C 1
ATOM 652 O O . ILE A 1 79 ? -19.729 22.780 38.999 1.00 81.69 79 ILE A O 1
ATOM 656 N N . SER A 1 80 ? -19.344 24.918 38.464 1.00 79.00 80 SER A N 1
ATOM 657 C CA . SER A 1 80 ? -20.457 25.027 37.521 1.00 79.00 80 SER A CA 1
ATOM 658 C C . SER A 1 80 ? -20.332 23.999 36.398 1.00 79.00 80 SER A C 1
ATOM 660 O O . SER A 1 80 ? -19.283 23.899 35.760 1.00 79.00 80 SER A O 1
ATOM 662 N N . TRP A 1 81 ? -21.430 23.305 36.092 1.00 72.19 81 TRP A N 1
ATOM 663 C CA . TRP A 1 81 ? -21.501 22.313 35.015 1.00 72.19 81 TRP A CA 1
ATOM 664 C C . TRP A 1 81 ? -21.021 22.858 33.660 1.00 72.19 81 TRP A C 1
ATOM 666 O O . TRP A 1 81 ? -20.497 22.095 32.860 1.00 72.19 81 TRP A O 1
ATOM 676 N N . LYS A 1 82 ? -21.148 24.172 33.417 1.00 76.69 82 LYS A N 1
ATOM 677 C CA . LYS A 1 82 ? -20.662 24.841 32.198 1.00 76.69 82 LYS A CA 1
ATOM 678 C C . LYS A 1 82 ? -19.135 24.903 32.120 1.00 76.69 82 LYS A C 1
ATOM 680 O O . LYS A 1 82 ? -18.569 24.803 31.040 1.00 76.69 82 LYS A O 1
ATOM 685 N N . VAL A 1 83 ? -18.472 25.072 33.264 1.00 78.81 83 VAL A N 1
ATOM 686 C CA . VAL A 1 83 ? -17.004 25.100 33.348 1.00 78.81 83 VAL A CA 1
ATOM 687 C C . VAL A 1 83 ? -16.458 23.687 33.225 1.00 78.81 83 VAL A C 1
ATOM 689 O O . VAL A 1 83 ? -15.554 23.465 32.429 1.00 78.81 83 VAL A O 1
ATOM 692 N N . VAL A 1 84 ? -17.059 22.723 33.939 1.00 76.19 84 VAL A N 1
ATOM 693 C CA . VAL A 1 84 ? -16.750 21.295 33.748 1.00 76.19 84 VAL A CA 1
ATOM 694 C C . VAL A 1 84 ? -16.894 20.945 32.278 1.00 76.19 84 VAL A C 1
ATOM 696 O O . VAL A 1 84 ? -16.014 20.316 31.702 1.00 76.19 84 VAL A O 1
ATOM 699 N N . ALA A 1 85 ? -17.958 21.451 31.657 1.00 70.81 85 ALA A N 1
ATOM 700 C CA . ALA A 1 85 ? -18.216 21.211 30.266 1.00 70.81 85 ALA A CA 1
ATOM 701 C C . ALA A 1 85 ? -17.088 21.703 29.337 1.00 70.81 85 ALA A C 1
ATOM 703 O O . ALA A 1 85 ? -16.568 20.928 28.531 1.00 70.81 85 ALA A O 1
ATOM 704 N N . GLY A 1 86 ? -16.659 22.957 29.504 1.00 77.88 86 GLY A N 1
ATOM 705 C CA . GLY A 1 86 ? -15.537 23.520 28.750 1.00 77.88 86 GLY A CA 1
ATOM 706 C C . GLY A 1 86 ? -14.209 22.789 28.981 1.00 77.88 86 GLY A C 1
ATOM 707 O O . GLY A 1 86 ? -13.466 22.568 28.029 1.00 77.88 86 GLY A O 1
ATOM 708 N N . VAL A 1 87 ? -13.928 22.356 30.216 1.00 76.94 87 VAL A N 1
ATOM 709 C CA . VAL A 1 87 ? -12.713 21.586 30.544 1.00 76.94 87 VAL A CA 1
ATOM 710 C C . VAL A 1 87 ? -12.710 20.232 29.841 1.00 76.94 87 VAL A C 1
ATOM 712 O O . VAL A 1 87 ? -11.691 19.848 29.273 1.00 76.94 87 VAL A O 1
ATOM 715 N N . VAL A 1 88 ? -13.843 19.521 29.837 1.00 71.25 88 VAL A N 1
ATOM 716 C CA . VAL A 1 88 ? -13.938 18.231 29.139 1.00 71.25 88 VAL A CA 1
ATOM 717 C C . VAL A 1 88 ? -13.712 18.420 27.643 1.00 71.25 88 VAL A C 1
ATOM 719 O O . VAL A 1 88 ? -12.937 17.677 27.058 1.00 71.25 88 VAL A O 1
ATOM 722 N N . TYR A 1 89 ? -14.332 19.442 27.041 1.00 71.44 89 TYR A N 1
ATOM 723 C CA . TYR A 1 89 ? -14.159 19.752 25.621 1.00 71.44 89 TYR A CA 1
ATOM 724 C C . TYR A 1 89 ? -12.681 19.977 25.261 1.00 71.44 89 TYR A C 1
ATOM 726 O O . TYR A 1 89 ? -12.181 19.390 24.305 1.00 71.44 89 TYR A O 1
ATOM 734 N N . ALA A 1 90 ? -11.961 20.764 26.067 1.00 76.25 90 ALA A N 1
ATOM 735 C CA . ALA A 1 90 ? -10.534 20.998 25.866 1.00 76.25 90 ALA A CA 1
ATOM 736 C C . ALA A 1 90 ? -9.697 19.714 26.027 1.00 76.25 90 ALA A C 1
ATOM 738 O O . ALA A 1 90 ? -8.814 19.453 25.215 1.00 76.25 90 ALA A O 1
ATOM 739 N N . LEU A 1 91 ? -9.986 18.888 27.039 1.00 72.12 91 LEU A N 1
ATOM 740 C CA . LEU A 1 91 ? -9.282 17.619 27.260 1.00 72.12 91 LEU A CA 1
ATOM 741 C C . LEU A 1 91 ? -9.517 16.616 26.131 1.00 72.12 91 LEU A C 1
ATOM 743 O O . LEU A 1 91 ? -8.569 15.970 25.699 1.00 72.12 91 LEU A O 1
ATOM 747 N N . SER A 1 92 ? -10.750 16.489 25.637 1.00 65.12 92 SER A N 1
ATOM 748 C CA . SER A 1 92 ? -11.057 15.595 24.519 1.00 65.12 92 SER A CA 1
ATOM 749 C C . SER A 1 92 ? -10.350 16.037 23.237 1.00 65.12 92 SER A C 1
ATOM 751 O O . SER A 1 92 ? -9.810 15.196 22.526 1.00 65.12 92 SER A O 1
ATOM 753 N N . PHE A 1 93 ? -10.262 17.349 22.994 1.00 65.00 93 PHE A N 1
ATOM 754 C CA . PHE A 1 93 ? -9.493 17.904 21.881 1.00 65.00 93 PHE A CA 1
ATOM 755 C C . PHE A 1 93 ? -7.998 17.560 21.977 1.00 65.00 93 PHE A C 1
ATOM 757 O O . PHE A 1 93 ? -7.391 17.145 20.990 1.00 65.00 93 PHE A O 1
ATOM 764 N N . VAL A 1 94 ? -7.404 17.692 23.169 1.00 68.81 94 VAL A N 1
ATOM 765 C CA . VAL A 1 94 ? -5.997 17.333 23.417 1.00 68.81 94 VAL A CA 1
ATOM 766 C C . VAL A 1 94 ? -5.779 15.829 23.258 1.00 68.81 94 VAL A C 1
ATOM 768 O O . VAL A 1 94 ? -4.859 15.428 22.556 1.00 68.81 94 VAL A O 1
ATOM 771 N N . LEU A 1 95 ? -6.626 14.993 23.863 1.00 63.25 95 LEU A N 1
ATOM 772 C CA . LEU A 1 95 ? -6.519 13.538 23.744 1.00 63.25 95 LEU A CA 1
ATOM 773 C C . LEU A 1 95 ? -6.611 13.091 22.291 1.00 63.25 95 LEU A C 1
ATOM 775 O O . LEU A 1 95 ? -5.812 12.272 21.867 1.00 63.25 95 LEU A O 1
ATOM 779 N N . GLU A 1 96 ? -7.520 13.645 21.497 1.00 58.59 96 GLU A N 1
ATOM 780 C CA . GLU A 1 96 ? -7.576 13.262 20.092 1.00 58.59 96 GLU A CA 1
ATOM 781 C C . GLU A 1 96 ? -6.331 13.723 19.338 1.00 58.59 96 GLU A C 1
ATOM 783 O O . GLU A 1 96 ? -5.651 12.896 18.735 1.00 58.59 96 GLU A O 1
ATOM 788 N N . THR A 1 97 ? -5.957 14.997 19.467 1.00 60.53 97 THR A N 1
ATOM 789 C CA . THR A 1 97 ? -4.791 15.565 18.770 1.00 60.53 97 THR A CA 1
ATOM 790 C C . THR A 1 97 ? -3.484 14.841 19.105 1.00 60.53 97 THR A C 1
ATOM 792 O O . THR A 1 97 ? -2.632 14.698 18.234 1.00 60.53 97 THR A O 1
ATOM 795 N N . TYR A 1 98 ? -3.316 14.375 20.345 1.00 54.97 98 TYR A N 1
ATOM 796 C CA . TYR A 1 98 ? -2.051 13.803 20.814 1.00 54.97 98 TYR A CA 1
ATOM 797 C C . TYR A 1 98 ? -2.053 12.276 20.955 1.00 54.97 98 TYR A C 1
ATOM 799 O O . TYR A 1 98 ? -1.002 11.668 20.786 1.00 54.97 98 TYR A O 1
ATOM 807 N N . VAL A 1 99 ? -3.192 11.649 21.267 1.00 53.78 99 VAL A N 1
ATOM 808 C CA . VAL A 1 99 ? -3.293 10.196 21.516 1.00 53.78 99 VAL A CA 1
ATOM 809 C C . VAL A 1 99 ? -3.855 9.457 20.305 1.00 53.78 99 VAL A C 1
ATOM 811 O O . VAL A 1 99 ? -3.340 8.402 19.953 1.00 53.78 99 VAL A O 1
ATOM 814 N N . TYR A 1 100 ? -4.870 9.999 19.624 1.00 51.50 100 TYR A N 1
ATOM 815 C CA . TYR A 1 100 ? -5.484 9.317 18.472 1.00 51.50 100 TYR A CA 1
ATOM 816 C C . TYR A 1 100 ? -4.808 9.614 17.132 1.00 51.50 100 TYR A C 1
ATOM 818 O O . TYR A 1 100 ? -4.963 8.853 16.175 1.00 51.50 100 TYR A O 1
ATOM 826 N N . TRP A 1 101 ? -4.043 10.700 17.042 1.00 47.66 101 TRP A N 1
ATOM 827 C CA . TRP A 1 101 ? -3.370 11.103 15.806 1.00 47.66 101 TRP A CA 1
ATOM 828 C C . TRP A 1 101 ? -1.906 10.668 15.694 1.00 47.66 101 TRP A C 1
ATOM 830 O O . TRP A 1 101 ? -1.282 10.964 14.678 1.00 47.66 101 TRP A O 1
ATOM 840 N N . HIS A 1 102 ? -1.390 9.882 16.643 1.00 48.16 102 HIS A N 1
ATOM 841 C CA . HIS A 1 102 ? -0.058 9.289 16.537 1.00 48.16 102 HIS A CA 1
ATOM 842 C C . HIS A 1 102 ? -0.064 7.780 16.755 1.00 48.16 102 HIS A C 1
ATOM 844 O O . HIS A 1 102 ? 0.020 7.307 17.887 1.00 48.16 102 HIS A O 1
ATOM 850 N N . PRO A 1 103 ? -0.085 7.027 15.646 1.00 43.62 103 PRO A N 1
ATOM 851 C CA . PRO A 1 103 ? 0.778 5.855 15.601 1.00 43.62 103 PRO A CA 1
ATOM 852 C C . PRO A 1 103 ? 2.067 6.130 14.822 1.00 43.62 103 PRO A C 1
ATOM 854 O O . PRO A 1 103 ? 3.124 5.988 15.414 1.00 43.62 103 PRO A O 1
ATOM 857 N N . GLU A 1 104 ? 2.042 6.569 13.554 1.00 39.41 104 GLU A N 1
ATOM 858 C CA . GLU A 1 104 ? 3.277 6.532 12.725 1.00 39.41 104 GLU A CA 1
ATOM 859 C C . GLU A 1 104 ? 3.400 7.615 11.625 1.00 39.41 104 GLU A C 1
ATOM 861 O O . GLU A 1 104 ? 4.290 7.548 10.785 1.00 39.41 104 GLU A O 1
ATOM 866 N N . GLY A 1 105 ? 2.547 8.647 11.610 1.00 41.12 105 GLY A N 1
ATOM 867 C CA . GLY A 1 105 ? 2.633 9.742 10.629 1.00 41.12 105 GLY A CA 1
ATOM 868 C C . GLY A 1 105 ? 2.996 11.073 11.281 1.00 41.12 105 GLY A C 1
ATOM 869 O O . GLY A 1 105 ? 2.343 11.478 12.243 1.00 41.12 105 GLY A O 1
ATOM 870 N N . GLU A 1 106 ? 4.019 11.762 10.770 1.00 38.75 106 GLU A N 1
ATOM 871 C CA . GLU A 1 106 ? 4.362 13.129 11.179 1.00 38.75 106 GLU A CA 1
ATOM 872 C C . GLU A 1 106 ? 3.134 14.050 11.065 1.00 38.75 106 GLU A C 1
ATOM 874 O O . GLU A 1 106 ? 2.400 14.011 10.072 1.00 38.75 106 GLU A O 1
ATOM 879 N N . ILE A 1 107 ? 2.894 14.893 12.077 1.00 43.16 107 ILE A N 1
ATOM 880 C CA . ILE A 1 107 ? 1.836 15.910 12.027 1.00 43.16 107 ILE A CA 1
ATOM 881 C C . ILE A 1 107 ? 2.254 16.953 10.988 1.00 43.16 107 ILE A C 1
ATOM 883 O O . ILE A 1 107 ? 2.905 17.949 11.298 1.00 43.16 107 ILE A O 1
ATOM 887 N N . GLY A 1 108 ? 1.869 16.730 9.735 1.00 45.75 108 GLY A N 1
ATOM 888 C CA . GLY A 1 108 ? 1.923 17.763 8.716 1.00 45.75 108 GLY A CA 1
ATOM 889 C C . GLY A 1 108 ? 1.044 18.935 9.153 1.00 45.75 108 GLY A C 1
ATOM 890 O O . GLY A 1 108 ? -0.116 18.756 9.532 1.00 45.75 108 GLY A O 1
ATOM 891 N N . THR A 1 109 ? 1.563 20.157 9.050 1.00 45.22 109 THR A N 1
ATOM 892 C CA . THR A 1 109 ? 0.879 21.429 9.370 1.00 45.22 109 THR A CA 1
ATOM 893 C C . THR A 1 109 ? -0.377 21.705 8.520 1.00 45.22 109 THR A C 1
ATOM 895 O O . THR A 1 109 ? -0.981 22.774 8.612 1.00 45.22 109 THR A O 1
ATOM 898 N N . HIS A 1 110 ? -0.803 20.741 7.702 1.00 45.78 110 HIS A N 1
ATOM 899 C CA . HIS A 1 110 ? -1.902 20.834 6.750 1.00 45.78 110 HIS A CA 1
ATOM 900 C C . HIS A 1 110 ? -3.182 20.095 7.163 1.00 45.78 110 HIS A C 1
ATOM 902 O O . HIS A 1 110 ? -4.168 20.187 6.431 1.00 45.78 110 HIS A O 1
ATOM 908 N N . ASN A 1 111 ? -3.229 19.433 8.327 1.00 48.41 111 ASN A N 1
ATOM 909 C CA . ASN A 1 111 ? -4.473 18.843 8.837 1.00 48.41 111 ASN A CA 1
ATOM 910 C C . ASN A 1 111 ? -5.458 19.945 9.259 1.00 48.41 111 ASN A C 1
ATOM 912 O O . ASN A 1 111 ? -5.532 20.358 10.416 1.00 48.41 111 ASN A O 1
ATOM 916 N N . LYS A 1 112 ? -6.219 20.457 8.287 1.00 47.97 112 LYS A N 1
ATOM 917 C CA . LYS A 1 112 ? -7.314 21.395 8.528 1.00 47.97 112 LYS A CA 1
ATOM 918 C C . LYS A 1 112 ? -8.448 20.645 9.214 1.00 47.97 112 LYS A C 1
ATOM 920 O O . LYS A 1 112 ? -9.130 19.833 8.595 1.00 47.97 112 LYS A O 1
ATOM 925 N N . ILE A 1 113 ? -8.668 20.956 10.486 1.00 51.91 113 ILE A N 1
ATOM 926 C CA . ILE A 1 113 ? -9.853 20.519 11.223 1.00 51.91 113 ILE A CA 1
ATOM 927 C C . ILE A 1 113 ? -11.080 21.046 10.477 1.00 51.91 113 ILE A C 1
ATOM 929 O O . ILE A 1 113 ? -11.278 22.257 10.358 1.00 51.91 113 ILE A O 1
ATOM 933 N N . SER A 1 114 ? -11.882 20.137 9.926 1.00 59.44 114 SER A N 1
ATOM 934 C CA . SER A 1 114 ? -13.063 20.522 9.161 1.00 59.44 114 SER A CA 1
ATOM 935 C C . SER A 1 114 ? -14.172 21.028 10.090 1.00 59.44 114 SER A C 1
ATOM 937 O O . SER A 1 114 ? -14.288 20.618 11.248 1.00 59.44 114 SER A O 1
ATOM 939 N N . PHE A 1 115 ? -15.043 21.894 9.574 1.00 50.62 115 PHE A N 1
ATOM 940 C CA . PHE A 1 115 ? -16.236 22.324 10.307 1.00 50.62 115 PHE A CA 1
ATOM 941 C C . PHE A 1 115 ? -17.157 21.143 10.658 1.00 50.62 115 PHE A C 1
ATOM 943 O O . PHE A 1 115 ? -17.750 21.125 11.734 1.00 50.62 115 PHE A O 1
ATOM 950 N N . ALA A 1 116 ? -17.232 20.132 9.785 1.00 47.66 116 ALA A N 1
ATOM 951 C CA . ALA A 1 116 ? -18.002 18.914 10.027 1.00 47.66 116 ALA A CA 1
ATOM 952 C C . ALA A 1 116 ? -17.486 18.160 11.258 1.00 47.66 116 ALA A C 1
ATOM 954 O O . ALA A 1 116 ? -18.281 17.749 12.100 1.00 47.66 116 ALA A O 1
ATOM 955 N N . THR A 1 117 ? -16.162 18.083 11.415 1.00 55.69 117 THR A N 1
ATOM 956 C CA . THR A 1 117 ? -15.514 17.528 12.603 1.00 55.69 117 THR A CA 1
ATOM 957 C C . THR A 1 117 ? -15.970 18.298 13.843 1.00 55.69 117 THR A C 1
ATOM 959 O O . THR A 1 117 ? -16.559 17.704 14.739 1.00 55.69 117 THR A O 1
ATOM 962 N N . ILE A 1 118 ? -15.812 19.629 13.878 1.00 56.62 118 ILE A N 1
ATOM 963 C CA . ILE A 1 118 ? -16.223 20.486 15.018 1.00 56.62 118 ILE A CA 1
ATOM 964 C C . ILE A 1 118 ? -17.718 20.332 15.355 1.00 56.62 118 ILE A C 1
ATOM 966 O O . ILE A 1 118 ? -18.107 20.316 16.523 1.00 56.62 118 ILE A O 1
ATOM 970 N N . PHE A 1 119 ? -18.577 20.201 14.348 1.00 56.75 119 PHE A N 1
ATOM 971 C CA . PHE A 1 119 ? -20.008 20.001 14.560 1.00 56.75 119 PHE A CA 1
ATOM 972 C C . PHE A 1 119 ? -20.323 18.615 15.143 1.00 56.75 119 PHE A C 1
ATOM 974 O O . PHE A 1 119 ? -21.118 18.500 16.078 1.00 56.75 119 PHE A O 1
ATOM 981 N N . GLN A 1 120 ? -19.650 17.572 14.656 1.00 58.56 120 GLN A N 1
ATOM 982 C CA . GLN A 1 120 ? -19.728 16.225 15.217 1.00 58.56 120 GLN A CA 1
ATOM 983 C C . GLN A 1 120 ? -19.263 16.211 16.679 1.00 58.56 120 GLN A C 1
ATOM 985 O O . GLN A 1 120 ? -19.930 15.610 17.522 1.00 58.56 120 GLN A O 1
ATOM 990 N N . TRP A 1 121 ? -18.211 16.968 17.010 1.00 59.38 121 TRP A N 1
ATOM 991 C CA . TRP A 1 121 ? -17.767 17.178 18.388 1.00 59.38 121 TRP A CA 1
ATOM 992 C C . TRP A 1 121 ? -18.864 17.771 19.259 1.00 59.38 121 TRP A C 1
ATOM 994 O O . TRP A 1 121 ? -19.149 17.215 20.312 1.00 59.38 121 TRP A O 1
ATOM 1004 N N . LEU A 1 122 ? -19.522 18.849 18.829 1.00 63.91 122 LEU A N 1
ATOM 1005 C CA . LEU A 1 122 ? -20.612 19.466 19.594 1.00 63.91 122 LEU A CA 1
ATOM 1006 C C . LEU A 1 122 ? -21.773 18.493 19.854 1.00 63.91 122 LEU A C 1
ATOM 1008 O O . LEU A 1 122 ? -22.349 18.500 20.945 1.00 63.91 122 LEU A O 1
ATOM 1012 N N . ILE A 1 123 ? -22.096 17.639 18.880 1.00 66.75 123 ILE A N 1
ATOM 1013 C CA . ILE A 1 123 ? -23.154 16.630 19.009 1.00 66.75 123 ILE A CA 1
ATOM 1014 C C . ILE A 1 123 ? -22.745 15.531 19.990 1.00 66.75 123 ILE A C 1
ATOM 1016 O O . ILE A 1 123 ? -23.473 15.275 20.951 1.00 66.75 123 ILE A O 1
ATOM 1020 N N . VAL A 1 124 ? -21.582 14.903 19.791 1.00 62.25 124 VAL A N 1
ATOM 1021 C CA . VAL A 1 124 ? -21.074 13.843 20.681 1.00 62.25 124 VAL A CA 1
ATOM 1022 C C . VAL A 1 124 ? -20.945 14.381 22.103 1.00 62.25 124 VAL A C 1
ATOM 1024 O O . VAL A 1 124 ? -21.408 13.765 23.059 1.00 62.25 124 VAL A O 1
ATOM 1027 N N . TYR A 1 125 ? -20.422 15.592 22.240 1.00 62.91 125 TYR A N 1
ATOM 1028 C CA . TYR A 1 125 ? -20.277 16.299 23.500 1.00 62.91 125 TYR A CA 1
ATOM 1029 C C . TYR A 1 125 ? -21.612 16.483 24.243 1.00 62.91 125 TYR A C 1
ATOM 1031 O O . TYR A 1 125 ? -21.732 16.184 25.437 1.00 62.91 125 TYR A O 1
ATOM 1039 N N . PHE A 1 126 ? -22.648 16.934 23.531 1.00 69.62 126 PHE A N 1
ATOM 1040 C CA . PHE A 1 126 ? -23.985 17.067 24.098 1.00 69.62 126 PHE A CA 1
ATOM 1041 C C . PHE A 1 126 ? -24.554 15.709 24.531 1.00 69.62 126 PHE A C 1
ATOM 1043 O O . PHE A 1 126 ? -25.125 15.606 25.619 1.00 69.62 126 PHE A O 1
ATOM 1050 N N . LEU A 1 127 ? -24.367 14.668 23.718 1.00 67.88 127 LEU A N 1
ATOM 1051 C CA . LEU A 1 127 ? -24.897 13.327 23.970 1.00 67.88 127 LEU A CA 1
ATOM 1052 C C . LEU A 1 127 ? -24.188 12.596 25.119 1.00 67.88 127 LEU A C 1
ATOM 1054 O O . LEU A 1 127 ? -24.855 11.888 25.869 1.00 67.88 127 LEU A O 1
ATOM 1058 N N . VAL A 1 128 ? -22.875 12.778 25.290 1.00 63.41 128 VAL A N 1
ATOM 1059 C CA . VAL A 1 128 ? -22.063 12.041 26.279 1.00 63.41 128 VAL A CA 1
ATOM 1060 C C . VAL A 1 128 ? -22.076 12.685 27.663 1.00 63.41 128 VAL A C 1
ATOM 1062 O O . VAL A 1 128 ? -21.975 11.986 28.669 1.00 63.41 128 VAL A O 1
ATOM 1065 N N . LEU A 1 129 ? -22.202 14.011 27.751 1.00 64.94 129 LEU A N 1
ATOM 1066 C CA . LEU A 1 129 ? -21.955 14.722 29.014 1.00 64.94 129 LEU A CA 1
ATOM 1067 C C . LEU A 1 129 ? -23.166 15.512 29.497 1.00 64.94 129 LEU A C 1
ATOM 1069 O O . LEU A 1 129 ? -23.544 15.430 30.668 1.00 64.94 129 LEU A O 1
ATOM 1073 N N . ILE A 1 130 ? -23.813 16.257 28.599 1.00 70.12 130 ILE A N 1
ATOM 1074 C CA . ILE A 1 130 ? -24.931 17.129 28.974 1.00 70.12 130 ILE A CA 1
ATOM 1075 C C . ILE A 1 130 ? -26.220 16.321 29.100 1.00 70.12 130 ILE A C 1
ATOM 1077 O O . ILE A 1 130 ? -26.885 16.370 30.138 1.00 70.12 130 ILE A O 1
ATOM 1081 N N . LEU A 1 131 ? -26.581 15.568 28.062 1.00 73.50 131 LEU A N 1
ATOM 1082 C CA . LEU A 1 131 ? -27.804 14.776 28.041 1.00 73.50 131 LEU A CA 1
ATOM 1083 C C . LEU A 1 131 ? -27.860 13.768 29.203 1.00 73.50 131 LEU A C 1
ATOM 1085 O O . LEU A 1 131 ? -28.890 13.737 29.883 1.00 73.50 131 LEU A O 1
ATOM 1089 N N . PRO A 1 132 ? -26.787 13.023 29.534 1.00 73.44 132 PRO A N 1
ATOM 1090 C CA . PRO A 1 132 ? -26.826 12.050 30.621 1.00 73.44 132 PRO A CA 1
ATOM 1091 C C . PRO A 1 132 ? -26.985 12.733 31.979 1.00 73.44 132 PRO A C 1
ATOM 1093 O O . PRO A 1 132 ? -27.778 12.280 32.801 1.00 73.44 132 PRO A O 1
ATOM 1096 N N . TYR A 1 133 ? -26.335 13.880 32.199 1.00 74.44 133 TYR A N 1
ATOM 1097 C CA . TYR A 1 133 ? -26.557 14.687 33.400 1.00 74.44 133 TYR A CA 1
ATOM 1098 C C . TYR A 1 133 ? -28.019 15.142 33.534 1.00 74.44 133 TYR A C 1
ATOM 1100 O O . TYR A 1 133 ? -28.626 14.984 34.596 1.00 74.44 133 TYR A O 1
ATOM 1108 N N . LEU A 1 134 ? -28.615 15.669 32.459 1.00 76.62 134 LEU A N 1
ATOM 1109 C CA . LEU A 1 134 ? -30.009 16.126 32.466 1.00 76.62 134 LEU A CA 1
ATOM 1110 C C . LEU A 1 134 ? -30.989 14.970 32.704 1.00 76.62 134 LEU A C 1
ATOM 1112 O O . LEU A 1 134 ? -31.926 15.101 33.498 1.00 76.62 134 LEU A O 1
ATOM 1116 N N . VAL A 1 135 ? -30.758 13.831 32.051 1.00 77.56 135 VAL A N 1
ATOM 1117 C CA . VAL A 1 135 ? -31.537 12.602 32.235 1.00 77.56 135 VAL A CA 1
ATOM 1118 C C . VAL A 1 135 ? -31.416 12.115 33.677 1.00 77.56 135 VAL A C 1
ATOM 1120 O O . VAL A 1 135 ? -32.438 11.903 34.329 1.00 77.56 135 VAL A O 1
ATOM 1123 N N . PHE A 1 136 ? -30.201 12.035 34.220 1.00 79.06 136 PHE A N 1
ATOM 1124 C CA . PHE A 1 136 ? -29.958 11.623 35.600 1.00 79.06 136 PHE A CA 1
ATOM 1125 C C . PHE A 1 136 ? -30.675 12.529 36.604 1.00 79.06 136 PHE A C 1
ATOM 1127 O O . PHE A 1 136 ? -31.366 12.034 37.494 1.00 79.06 136 PHE A O 1
ATOM 1134 N N . GLN A 1 137 ? -30.581 13.853 36.446 1.00 79.50 137 GLN A N 1
ATOM 1135 C CA . GLN A 1 137 ? -31.268 14.802 37.327 1.00 79.50 137 GLN A CA 1
ATOM 1136 C C . GLN A 1 137 ? -32.793 14.659 37.244 1.00 79.50 137 GLN A C 1
ATOM 1138 O O . GLN A 1 137 ? -33.480 14.684 38.268 1.00 79.50 137 GLN A O 1
ATOM 1143 N N . LYS A 1 138 ? -33.338 14.441 36.042 1.00 82.50 138 LYS A N 1
ATOM 1144 C CA . LYS A 1 138 ? -34.774 14.202 35.846 1.00 82.50 138 LYS A CA 1
ATOM 1145 C C . LYS A 1 138 ? -35.232 12.905 36.517 1.00 82.50 138 LYS A C 1
ATOM 1147 O O . LYS A 1 138 ? -36.271 12.896 37.179 1.00 82.50 138 LYS A O 1
ATOM 1152 N N . ILE A 1 139 ? -34.456 11.830 36.379 1.00 78.44 139 ILE A N 1
ATOM 1153 C CA . ILE A 1 139 ? -34.728 10.533 37.012 1.00 78.44 139 ILE A CA 1
ATOM 1154 C C . ILE A 1 139 ? -34.670 10.673 38.530 1.00 78.44 139 ILE A C 1
ATOM 1156 O O . ILE A 1 139 ? -35.624 10.309 39.214 1.00 78.44 139 ILE A O 1
ATOM 1160 N N . ARG A 1 140 ? -33.605 11.284 39.050 1.00 81.50 140 ARG A N 1
ATOM 1161 C CA . ARG A 1 140 ? -33.415 11.543 40.478 1.00 81.50 140 ARG A CA 1
ATOM 1162 C C . ARG A 1 140 ? -34.569 12.339 41.078 1.00 81.50 140 ARG A C 1
ATOM 1164 O O . ARG A 1 140 ? -35.070 11.966 42.134 1.00 81.50 140 ARG A O 1
ATOM 1171 N N . HIS A 1 141 ? -35.002 13.409 40.413 1.00 83.44 141 HIS A N 1
ATOM 1172 C CA . HIS A 1 141 ? -36.090 14.254 40.901 1.00 83.44 141 HIS A CA 1
ATOM 1173 C C . HIS A 1 141 ? -37.435 13.517 40.919 1.00 83.44 141 HIS A C 1
ATOM 1175 O O . HIS A 1 141 ? -38.205 13.673 41.861 1.00 83.44 141 HIS A O 1
ATOM 1181 N N . LYS A 1 142 ? -37.747 12.738 39.875 1.00 87.19 142 LYS A N 1
ATOM 1182 C CA . LYS A 1 142 ? -39.066 12.100 39.731 1.00 87.19 142 LYS A CA 1
ATOM 1183 C C . LYS A 1 142 ? -39.179 10.751 40.455 1.00 87.19 142 LYS A C 1
ATOM 1185 O O . LYS A 1 142 ? -40.252 10.428 40.944 1.00 87.19 142 LYS A O 1
ATOM 1190 N N . TRP A 1 143 ? -38.098 9.977 40.523 1.00 79.44 143 TRP A N 1
ATOM 1191 C CA . TRP A 1 143 ? -38.114 8.571 40.955 1.00 79.44 143 TRP A CA 1
ATOM 1192 C C . TRP A 1 143 ? -37.170 8.279 42.130 1.00 79.44 143 TRP A C 1
ATOM 1194 O O . TRP A 1 143 ? -37.084 7.142 42.601 1.00 79.44 143 TRP A O 1
ATOM 1204 N N . GLY A 1 144 ? -36.432 9.287 42.603 1.00 84.94 144 GLY A N 1
ATOM 1205 C CA . GLY A 1 144 ? -35.503 9.146 43.717 1.00 84.94 144 GLY A CA 1
ATOM 1206 C C . GLY A 1 144 ? -34.398 8.118 43.455 1.00 84.94 144 GLY A C 1
ATOM 1207 O O . GLY A 1 144 ? -33.942 7.915 42.329 1.00 84.94 144 GLY A O 1
ATOM 1208 N N . ARG A 1 145 ? -33.943 7.458 44.526 1.00 77.25 145 ARG A N 1
ATOM 1209 C CA . ARG A 1 145 ? -32.822 6.503 44.487 1.00 77.25 145 ARG A CA 1
ATOM 1210 C C . ARG A 1 145 ? -33.135 5.236 43.682 1.00 77.25 145 ARG A C 1
ATOM 1212 O O . ARG A 1 145 ? -32.251 4.735 42.994 1.00 77.25 145 ARG A O 1
ATOM 1219 N N . HIS A 1 146 ? -34.374 4.747 43.736 1.00 75.75 146 HIS A N 1
ATOM 1220 C CA . HIS A 1 146 ? -34.786 3.525 43.036 1.00 75.75 146 HIS A CA 1
ATOM 1221 C C . HIS A 1 146 ? -34.719 3.699 41.514 1.00 75.75 146 HIS A C 1
ATOM 1223 O O . HIS A 1 146 ? -34.160 2.848 40.829 1.00 75.75 146 HIS A O 1
ATOM 1229 N N . GLY A 1 147 ? -35.178 4.842 40.989 1.00 79.56 147 GLY A N 1
ATOM 1230 C CA . GLY A 1 147 ? -35.066 5.136 39.557 1.00 79.56 147 GLY A CA 1
ATOM 1231 C C . GLY A 1 147 ? -33.618 5.209 39.067 1.00 79.56 147 GLY A C 1
ATOM 1232 O O . GLY A 1 147 ? -33.320 4.734 37.973 1.00 79.56 147 GLY A O 1
ATOM 1233 N N . ILE A 1 148 ? -32.702 5.739 39.886 1.00 76.50 148 ILE A N 1
ATOM 1234 C CA . ILE A 1 148 ? -31.268 5.771 39.559 1.00 76.50 148 ILE A CA 1
ATOM 1235 C C . ILE A 1 148 ? -30.707 4.349 39.438 1.00 76.50 148 ILE A C 1
ATOM 1237 O O . ILE A 1 148 ? -30.030 4.050 38.458 1.00 76.50 148 ILE A O 1
ATOM 1241 N N . ILE A 1 149 ? -31.004 3.474 40.404 1.00 73.94 149 ILE A N 1
ATOM 1242 C CA . ILE A 1 149 ? -30.514 2.086 40.405 1.00 73.94 149 ILE A CA 1
ATOM 1243 C C . ILE A 1 149 ? -31.031 1.331 39.176 1.00 73.94 149 ILE A C 1
ATOM 1245 O O . ILE A 1 149 ? -30.239 0.714 38.471 1.00 73.94 149 ILE A O 1
ATOM 1249 N N . ILE A 1 150 ? -32.329 1.437 38.871 1.00 76.62 150 ILE A N 1
ATOM 1250 C CA . ILE A 1 150 ? -32.922 0.800 37.683 1.00 76.62 150 ILE A CA 1
ATOM 1251 C C . ILE A 1 150 ? -32.237 1.295 36.404 1.00 76.62 150 ILE A C 1
ATOM 1253 O O . ILE A 1 150 ? -31.885 0.495 35.545 1.00 76.62 150 ILE A O 1
ATOM 1257 N N . SER A 1 151 ? -31.987 2.601 36.295 1.00 72.06 151 SER A N 1
ATOM 1258 C CA . SER A 1 151 ? -31.340 3.182 35.110 1.00 72.06 151 SER A CA 1
ATOM 1259 C C . SER A 1 151 ? -29.903 2.696 34.929 1.00 72.06 151 SER A C 1
ATOM 1261 O O . SER A 1 151 ? -29.489 2.422 33.807 1.00 72.06 151 SER A O 1
ATOM 1263 N N . LEU A 1 152 ? -29.153 2.548 36.026 1.00 72.62 152 LEU A N 1
ATOM 1264 C CA . LEU A 1 152 ? -27.808 1.971 36.002 1.00 72.62 152 LEU A CA 1
ATOM 1265 C C . LEU A 1 152 ? -27.823 0.510 35.544 1.00 72.62 152 LEU A C 1
ATOM 1267 O O . LEU A 1 152 ? -26.995 0.132 34.722 1.00 72.62 152 LEU A O 1
ATOM 1271 N N . ILE A 1 153 ? -28.775 -0.291 36.036 1.00 73.88 153 ILE A N 1
ATOM 1272 C CA . ILE A 1 153 ? -28.935 -1.692 35.620 1.00 73.88 153 ILE A CA 1
ATOM 1273 C C . ILE A 1 153 ? -29.250 -1.770 34.122 1.00 73.88 153 ILE A C 1
ATOM 1275 O O . ILE A 1 153 ? -28.618 -2.540 33.406 1.00 73.88 153 ILE A O 1
ATOM 1279 N N . VAL A 1 154 ? -30.181 -0.947 33.629 1.00 76.38 154 VAL A N 1
ATOM 1280 C CA . VAL A 1 154 ? -30.541 -0.911 32.203 1.00 76.38 154 VAL A CA 1
ATOM 1281 C C . VAL A 1 154 ? -29.343 -0.522 31.335 1.00 76.38 154 VAL A C 1
ATOM 1283 O O . VAL A 1 154 ? -29.075 -1.194 30.343 1.00 76.38 154 VAL A O 1
ATOM 1286 N N . LEU A 1 155 ? -28.590 0.516 31.714 1.00 71.44 155 LEU A N 1
ATOM 1287 C CA . LEU A 1 155 ? -27.384 0.921 30.984 1.00 71.44 155 LEU A CA 1
ATOM 1288 C C . LEU A 1 155 ? -26.323 -0.180 30.971 1.00 71.44 155 LEU A C 1
ATOM 1290 O O . LEU A 1 155 ? -25.750 -0.458 29.923 1.00 71.44 155 LEU A O 1
ATOM 1294 N N . LEU A 1 156 ? -26.091 -0.837 32.110 1.00 71.56 156 LEU A N 1
ATOM 1295 C CA . LEU A 1 156 ? -25.146 -1.946 32.203 1.00 71.56 156 LEU A CA 1
ATOM 1296 C C . LEU A 1 156 ? -25.535 -3.097 31.262 1.00 71.56 156 LEU A C 1
ATOM 1298 O O . LEU A 1 156 ? -24.680 -3.617 30.548 1.00 71.56 156 LEU A O 1
ATOM 1302 N N . LEU A 1 157 ? -26.820 -3.463 31.231 1.00 72.81 157 LEU A N 1
ATOM 1303 C CA . LEU A 1 157 ? -27.334 -4.513 30.348 1.00 72.81 157 LEU A CA 1
ATOM 1304 C C . LEU A 1 157 ? -27.194 -4.140 28.868 1.00 72.81 157 LEU A C 1
ATOM 1306 O O . LEU A 1 157 ? -26.783 -4.981 28.072 1.00 72.81 157 LEU A O 1
ATOM 1310 N N . LEU A 1 158 ? -27.489 -2.892 28.494 1.00 69.69 158 LEU A N 1
ATOM 1311 C CA . LEU A 1 158 ? -27.328 -2.415 27.116 1.00 69.69 158 LEU A CA 1
ATOM 1312 C C . LEU A 1 158 ? -25.862 -2.437 26.672 1.00 69.69 158 LEU A C 1
ATOM 1314 O O . LEU A 1 158 ? -25.572 -2.894 25.568 1.00 69.69 158 LEU A O 1
ATOM 1318 N N . SER A 1 159 ? -24.936 -2.013 27.536 1.00 68.31 159 SER A N 1
ATOM 1319 C CA . SER A 1 159 ? -23.501 -2.098 27.253 1.00 68.31 159 SER A CA 1
ATOM 1320 C C . SER A 1 159 ? -23.038 -3.547 27.103 1.00 68.31 159 SER A C 1
ATOM 1322 O O . SER A 1 159 ? -22.325 -3.858 26.155 1.00 68.31 159 SER A O 1
ATOM 1324 N N . ALA A 1 160 ? -23.480 -4.453 27.983 1.00 72.50 160 ALA A N 1
ATOM 1325 C CA . ALA A 1 160 ? -23.138 -5.872 27.895 1.00 72.50 160 ALA A CA 1
ATOM 1326 C C . ALA A 1 160 ? -23.671 -6.524 26.606 1.00 72.50 160 ALA A C 1
ATOM 1328 O O . ALA A 1 160 ? -22.938 -7.249 25.935 1.00 72.50 160 ALA A O 1
ATOM 1329 N N . LEU A 1 161 ? -24.922 -6.234 26.227 1.00 73.00 161 LEU A N 1
ATOM 1330 C CA . LEU A 1 161 ? -25.524 -6.722 24.982 1.00 73.00 161 LEU A CA 1
ATOM 1331 C C . LEU A 1 161 ? -24.798 -6.184 23.748 1.00 73.00 161 LEU A C 1
ATOM 1333 O O . LEU A 1 161 ? -24.501 -6.950 22.834 1.00 73.00 161 LEU A O 1
ATOM 1337 N N . GLY A 1 162 ? -24.489 -4.887 23.727 1.00 69.06 162 G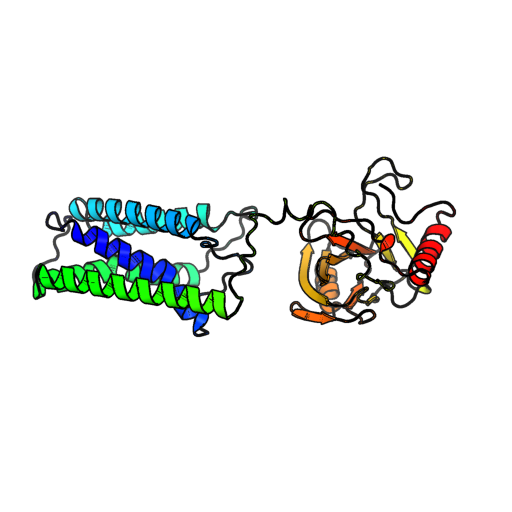LY A N 1
ATOM 1338 C CA . GLY A 1 162 ? -23.764 -4.268 22.624 1.00 69.06 162 GLY A CA 1
ATOM 1339 C C . GLY A 1 162 ? -22.353 -4.830 22.460 1.00 69.06 162 GLY A C 1
ATOM 1340 O O . GLY A 1 162 ? -21.978 -5.207 21.355 1.00 69.06 162 GLY A O 1
ATOM 1341 N N . LEU A 1 163 ? -21.608 -4.996 23.558 1.00 70.00 163 LEU A N 1
ATOM 1342 C CA . LEU A 1 163 ? -20.288 -5.636 23.538 1.00 70.00 163 LEU A CA 1
ATOM 1343 C C . LEU A 1 163 ? -20.362 -7.098 23.077 1.00 70.00 163 LEU A C 1
ATOM 1345 O O . LEU A 1 163 ? -19.553 -7.522 22.255 1.00 70.00 163 LEU A O 1
ATOM 1349 N N . GLY A 1 164 ? -21.352 -7.861 23.553 1.00 70.69 164 GLY A N 1
ATOM 1350 C CA . GLY A 1 164 ? -21.577 -9.240 23.113 1.00 70.69 164 GLY A CA 1
ATOM 1351 C C . GLY A 1 164 ? -21.901 -9.339 21.620 1.00 70.69 164 GLY A C 1
ATOM 1352 O O . GLY A 1 164 ? -21.393 -10.224 20.934 1.00 70.69 164 GLY A O 1
ATOM 1353 N N . PHE A 1 165 ? -22.694 -8.403 21.095 1.00 71.31 165 PHE A N 1
ATOM 1354 C CA . PHE A 1 165 ? -23.003 -8.311 19.669 1.00 71.31 165 PHE A CA 1
ATOM 1355 C C . PHE A 1 165 ? -21.776 -7.931 18.831 1.00 71.31 165 PHE A C 1
ATOM 1357 O O . PHE A 1 165 ? -21.527 -8.562 17.803 1.00 71.31 165 PHE A O 1
ATOM 1364 N N . THR A 1 166 ? -20.978 -6.958 19.277 1.00 62.88 166 THR A N 1
ATOM 1365 C CA . THR A 1 166 ? -19.694 -6.598 18.655 1.00 62.88 166 THR A CA 1
ATOM 1366 C C . THR A 1 166 ? -18.759 -7.801 18.595 1.00 62.88 166 THR A C 1
ATOM 1368 O O . THR A 1 166 ? -18.276 -8.156 17.524 1.00 62.88 166 THR A O 1
ATOM 1371 N N . TYR A 1 167 ? -18.569 -8.491 19.720 1.00 70.38 167 TYR A N 1
ATOM 1372 C CA . TYR A 1 167 ? -17.749 -9.697 19.777 1.00 70.38 167 TYR A CA 1
ATOM 1373 C C . TYR A 1 167 ? -18.265 -10.772 18.812 1.00 70.38 167 TYR A C 1
ATOM 1375 O O . TYR A 1 167 ? -17.512 -11.280 17.985 1.00 70.38 167 TYR A O 1
ATOM 1383 N N . TYR A 1 168 ? -19.567 -11.075 18.853 1.00 75.56 168 TYR A N 1
ATOM 1384 C CA . TYR A 1 168 ? -20.180 -12.071 17.975 1.00 75.56 168 TYR A CA 1
ATOM 1385 C C . TYR A 1 168 ? -19.990 -11.741 16.496 1.00 75.56 168 TYR A C 1
ATOM 1387 O O . TYR A 1 168 ? -19.632 -12.609 15.706 1.00 75.56 168 TYR A O 1
ATOM 1395 N N . THR A 1 169 ? -20.255 -10.497 16.104 1.00 64.56 169 THR A N 1
ATOM 1396 C CA . THR A 1 169 ? -20.181 -10.073 14.705 1.00 64.56 169 THR A CA 1
ATOM 1397 C C . THR A 1 169 ? -18.753 -10.071 14.200 1.00 64.56 169 THR A C 1
ATOM 1399 O O . THR A 1 169 ? -18.509 -10.589 13.114 1.00 64.56 169 THR A O 1
ATOM 1402 N N . MET A 1 170 ? -17.809 -9.568 14.988 1.00 64.12 170 MET A N 1
ATOM 1403 C CA . MET A 1 170 ? -16.415 -9.541 14.581 1.00 64.12 170 MET A CA 1
ATOM 1404 C C . MET A 1 170 ? -15.790 -10.946 14.539 1.00 64.12 170 MET A C 1
ATOM 1406 O O . MET A 1 170 ? -15.092 -11.258 13.575 1.00 64.12 170 MET A O 1
ATOM 1410 N N . VAL A 1 171 ? -16.096 -11.827 15.502 1.00 67.62 171 VAL A N 1
ATOM 1411 C CA . VAL A 1 171 ? -15.619 -13.224 15.499 1.00 67.62 171 VAL A CA 1
ATOM 1412 C C . VAL A 1 171 ? -16.277 -14.033 14.384 1.00 67.62 171 VAL A C 1
ATOM 1414 O O . VAL A 1 171 ? -15.593 -14.679 13.599 1.00 67.62 171 VAL A O 1
ATOM 1417 N N . LYS A 1 172 ? -17.609 -13.997 14.267 1.00 69.81 172 LYS A N 1
ATOM 1418 C CA . LYS A 1 172 ? -18.327 -14.843 13.302 1.00 69.81 172 LYS A CA 1
ATOM 1419 C C . LYS A 1 172 ? -18.109 -14.408 11.856 1.00 69.81 172 LYS A C 1
ATOM 1421 O O . LYS A 1 172 ? -18.142 -15.250 10.964 1.00 69.81 172 LYS A O 1
ATOM 1426 N N . LYS A 1 173 ? -17.936 -13.109 11.602 1.00 65.06 173 LYS A N 1
ATOM 1427 C CA . LYS A 1 173 ? -17.699 -12.600 10.245 1.00 65.06 173 LYS A CA 1
ATOM 1428 C C . LYS A 1 173 ? -16.216 -12.583 9.857 1.00 65.06 173 LYS A C 1
ATOM 1430 O O . LYS A 1 173 ? -15.911 -12.037 8.805 1.00 65.06 173 LYS A O 1
ATOM 1435 N N . ASN A 1 174 ? -15.313 -13.147 10.671 1.00 58.41 174 ASN A N 1
ATOM 1436 C CA . ASN A 1 174 ? -13.858 -13.056 10.470 1.00 58.41 174 ASN A CA 1
ATOM 1437 C C . ASN A 1 174 ? -13.363 -11.609 10.272 1.00 58.41 174 ASN A C 1
ATOM 1439 O O . ASN A 1 174 ? -12.368 -11.371 9.598 1.00 58.41 174 ASN A O 1
ATOM 1443 N N . LEU A 1 175 ? -14.065 -10.633 10.856 1.00 53.44 175 LEU A N 1
ATOM 1444 C CA . LEU A 1 175 ? -13.678 -9.220 10.806 1.00 53.44 175 LEU A CA 1
ATOM 1445 C C . LEU A 1 175 ? -12.749 -8.847 11.966 1.00 53.44 175 LEU A C 1
ATOM 1447 O O . LEU A 1 175 ? -12.270 -7.722 12.023 1.00 53.44 175 LEU A O 1
ATOM 1451 N N . TRP A 1 176 ? -12.523 -9.766 12.909 1.00 51.19 176 TRP A N 1
ATOM 1452 C CA . TRP A 1 176 ? -11.576 -9.602 14.003 1.00 51.19 176 TRP A CA 1
ATOM 1453 C C . TRP A 1 176 ? -10.174 -10.030 13.518 1.00 51.19 176 TRP A C 1
ATOM 1455 O O . TRP A 1 176 ? -9.938 -11.229 13.368 1.00 51.19 176 TRP A O 1
ATOM 1465 N N . PRO A 1 177 ? -9.224 -9.103 13.283 1.00 46.75 177 PRO A N 1
ATOM 1466 C CA . PRO A 1 177 ? -7.916 -9.407 12.688 1.00 46.75 177 PRO A CA 1
ATOM 1467 C C . PRO A 1 177 ? -6.940 -10.100 13.654 1.00 46.75 177 PRO A C 1
ATOM 1469 O O . PRO A 1 177 ? -5.757 -10.249 13.356 1.00 46.75 177 PRO A O 1
ATOM 1472 N N . TRP A 1 178 ? -7.401 -10.541 14.826 1.00 43.69 178 TRP A N 1
ATOM 1473 C CA . TRP A 1 178 ? -6.550 -11.242 15.780 1.00 43.69 178 TRP A CA 1
ATOM 1474 C C . TRP A 1 178 ? -6.254 -12.657 15.283 1.00 43.69 178 TRP A C 1
ATOM 1476 O O . TRP A 1 178 ? -6.971 -13.612 15.581 1.00 43.69 178 TRP A O 1
ATOM 1486 N N . ARG A 1 179 ? -5.142 -12.800 14.561 1.00 44.12 179 ARG A N 1
ATOM 1487 C CA . ARG A 1 179 ? -4.303 -13.982 14.737 1.00 44.12 179 ARG A CA 1
ATOM 1488 C C . ARG A 1 179 ? -3.547 -13.769 16.055 1.00 44.12 179 ARG A C 1
ATOM 1490 O O . ARG A 1 179 ? -2.873 -12.747 16.185 1.00 44.12 179 ARG A O 1
ATOM 1497 N N . PRO A 1 180 ? -3.658 -14.665 17.047 1.00 39.31 180 PRO A N 1
ATOM 1498 C CA . PRO A 1 180 ? -2.791 -14.599 18.212 1.00 39.31 180 PRO A CA 1
ATOM 1499 C C . PRO A 1 180 ? -1.331 -14.539 17.752 1.00 39.31 180 PRO A C 1
ATOM 1501 O O . PRO A 1 180 ? -0.844 -15.479 17.133 1.00 39.31 180 PRO A O 1
ATOM 1504 N N . ILE A 1 181 ? -0.612 -13.471 18.107 1.00 43.53 181 ILE A N 1
ATOM 1505 C CA . ILE A 1 181 ? 0.864 -13.448 18.055 1.00 43.53 181 ILE A CA 1
ATOM 1506 C C . ILE A 1 181 ? 1.445 -14.412 19.114 1.00 43.53 181 ILE A C 1
ATOM 1508 O O . ILE A 1 181 ? 2.637 -14.701 19.157 1.00 43.53 181 ILE A O 1
ATOM 1512 N N . THR A 1 182 ? 0.604 -14.975 19.979 1.00 40.47 182 THR A N 1
ATOM 1513 C CA . THR A 1 182 ? 1.024 -15.915 21.009 1.00 40.47 182 THR A CA 1
ATOM 1514 C C . THR A 1 182 ? 1.145 -17.329 20.438 1.00 40.47 182 THR A C 1
ATOM 1516 O O . THR A 1 182 ? 0.137 -17.989 20.192 1.00 40.47 182 THR A O 1
ATOM 1519 N N . ASN A 1 183 ? 2.393 -17.793 20.327 1.00 40.12 183 ASN A N 1
ATOM 1520 C CA . ASN A 1 183 ? 2.823 -19.197 20.226 1.00 40.12 183 ASN A CA 1
ATOM 1521 C C . ASN A 1 183 ? 2.913 -19.854 18.840 1.00 40.12 183 ASN A C 1
ATOM 1523 O O . ASN A 1 183 ? 2.863 -21.076 18.759 1.00 40.12 183 ASN A O 1
ATOM 1527 N N . GLN A 1 184 ? 3.179 -19.108 17.764 1.00 42.47 184 GLN A N 1
ATOM 1528 C CA . GLN A 1 184 ? 3.671 -19.732 16.519 1.00 42.47 184 GLN A CA 1
ATOM 1529 C C . GLN A 1 184 ? 5.207 -19.797 16.417 1.00 42.47 184 GLN A C 1
ATOM 1531 O O . GLN A 1 184 ? 5.741 -20.117 15.359 1.00 42.47 184 GLN A O 1
ATOM 1536 N N . GLN A 1 185 ? 5.921 -19.500 17.510 1.00 43.03 185 GLN A N 1
ATOM 1537 C CA . GLN A 1 185 ? 7.387 -19.469 17.530 1.00 43.03 185 GLN A CA 1
ATOM 1538 C C . GLN A 1 185 ? 8.026 -20.746 18.107 1.00 43.03 185 GLN A C 1
ATOM 1540 O O . GLN A 1 185 ? 9.190 -20.994 17.822 1.00 43.03 185 GLN A O 1
ATOM 1545 N N . ASN A 1 186 ? 7.276 -21.590 18.834 1.00 44.47 186 ASN A N 1
ATOM 1546 C CA . ASN A 1 186 ? 7.843 -22.773 19.507 1.00 44.47 186 ASN A CA 1
ATOM 1547 C C . ASN A 1 186 ? 7.404 -24.142 18.955 1.00 44.47 186 ASN A C 1
ATOM 1549 O O . ASN A 1 186 ? 8.073 -25.117 19.259 1.00 44.47 186 ASN A O 1
ATOM 1553 N N . ASP A 1 187 ? 6.378 -24.225 18.100 1.00 44.16 187 ASP A N 1
ATOM 1554 C CA . ASP A 1 187 ? 6.015 -25.478 17.394 1.00 44.16 187 ASP A CA 1
ATOM 1555 C C . ASP A 1 187 ? 6.461 -25.487 15.917 1.00 44.16 187 ASP A C 1
ATOM 1557 O O . ASP A 1 187 ? 6.077 -26.350 15.130 1.00 44.16 187 ASP A O 1
ATOM 1561 N N . ARG A 1 188 ? 7.291 -24.513 15.521 1.00 44.50 188 ARG A N 1
ATOM 1562 C CA . ARG A 1 188 ? 7.820 -24.359 14.154 1.00 44.50 188 ARG A CA 1
ATOM 1563 C C . ARG A 1 188 ? 9.278 -24.791 13.997 1.00 44.50 188 ARG A C 1
ATOM 1565 O O . ARG A 1 188 ? 9.882 -24.518 12.962 1.00 44.50 188 ARG A O 1
ATOM 1572 N N . SER A 1 189 ? 9.849 -25.472 14.989 1.00 50.16 189 SER A N 1
ATOM 1573 C CA . SER A 1 189 ? 11.121 -26.171 14.815 1.00 50.16 189 SER A CA 1
ATOM 1574 C C . SER A 1 189 ? 10.859 -27.587 14.307 1.00 50.16 189 SER A C 1
ATOM 1576 O O . SER A 1 189 ? 10.218 -28.382 14.984 1.00 50.16 189 SER A O 1
ATOM 1578 N N . GLU A 1 190 ? 11.403 -27.866 13.125 1.00 49.28 190 GLU A N 1
ATOM 1579 C CA . GLU A 1 190 ? 11.708 -29.188 12.549 1.00 49.28 190 GLU A CA 1
ATOM 1580 C C . GLU A 1 190 ? 10.777 -29.788 11.487 1.00 49.28 190 GLU A C 1
ATOM 1582 O O . GLU A 1 190 ? 11.233 -30.702 10.815 1.00 49.28 190 GLU A O 1
ATOM 1587 N N . ASN A 1 191 ? 9.569 -29.271 11.205 1.00 45.22 191 ASN A N 1
ATOM 1588 C CA . ASN A 1 191 ? 8.731 -29.870 10.136 1.00 45.22 191 ASN A CA 1
ATOM 1589 C C . ASN A 1 191 ? 8.064 -28.909 9.129 1.00 45.22 191 ASN A C 1
ATOM 1591 O O . ASN A 1 191 ? 7.330 -29.364 8.252 1.00 45.22 191 ASN A O 1
ATOM 1595 N N . GLU A 1 192 ? 8.352 -27.602 9.166 1.00 46.59 192 GLU A N 1
ATOM 1596 C CA . GLU A 1 192 ? 7.990 -26.667 8.084 1.00 46.59 192 GLU A CA 1
ATOM 1597 C C . GLU A 1 192 ? 9.205 -26.282 7.226 1.00 46.59 192 GLU A C 1
ATOM 1599 O O . GLU A 1 192 ? 9.449 -25.120 6.924 1.00 46.59 192 GLU A O 1
ATOM 1604 N N . GLU A 1 193 ? 9.878 -27.293 6.677 1.00 47.06 193 GLU A N 1
ATOM 1605 C CA . GLU A 1 193 ? 10.379 -27.217 5.295 1.00 47.06 193 GLU A CA 1
ATOM 1606 C C . GLU A 1 193 ? 9.193 -27.418 4.321 1.00 47.06 193 GLU A C 1
ATOM 1608 O O . GLU A 1 193 ? 9.254 -28.135 3.325 1.00 47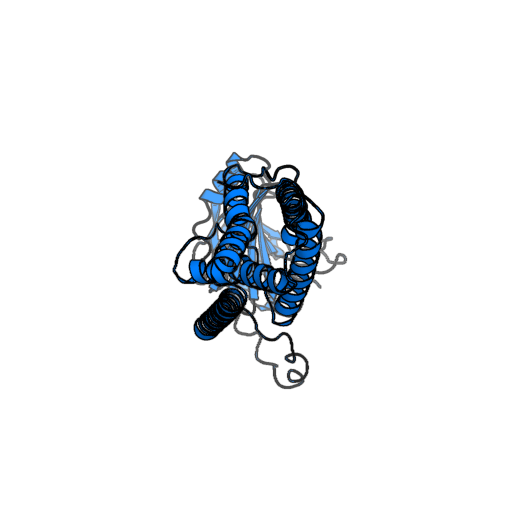.06 193 GLU A O 1
ATOM 1613 N N . LYS A 1 194 ? 8.044 -26.799 4.630 1.00 44.03 194 LYS A N 1
ATOM 1614 C CA . LYS A 1 194 ? 6.927 -26.639 3.704 1.00 44.03 194 LYS A CA 1
ATOM 1615 C C . LYS A 1 194 ? 7.347 -25.560 2.721 1.00 44.03 194 LYS A C 1
ATOM 1617 O O . LYS A 1 194 ? 7.062 -24.382 2.893 1.00 44.03 194 LYS A O 1
ATOM 1622 N N . THR A 1 195 ? 8.122 -25.999 1.738 1.00 47.75 195 THR A N 1
ATOM 1623 C CA . THR A 1 195 ? 8.056 -25.553 0.350 1.00 47.75 195 THR A CA 1
ATOM 1624 C C . THR A 1 195 ? 7.584 -24.110 0.172 1.00 47.75 195 THR A C 1
ATOM 1626 O O . THR A 1 195 ? 6.416 -23.854 -0.109 1.00 47.75 195 THR A O 1
ATOM 1629 N N . TYR A 1 196 ? 8.540 -23.185 0.208 1.00 52.72 196 TYR A N 1
ATOM 1630 C CA . TYR A 1 196 ? 8.476 -21.831 -0.363 1.00 52.72 196 TYR A CA 1
ATOM 1631 C C . TYR A 1 196 ? 8.244 -21.835 -1.899 1.00 52.72 196 TYR A C 1
ATOM 1633 O O . TYR A 1 196 ? 8.670 -20.930 -2.606 1.00 52.72 196 TYR A O 1
ATOM 1641 N N . ILE A 1 197 ? 7.625 -22.892 -2.435 1.00 55.53 197 ILE A N 1
ATOM 1642 C CA . ILE A 1 197 ? 7.610 -23.286 -3.850 1.00 55.53 197 ILE A CA 1
ATOM 1643 C C . ILE A 1 197 ? 6.426 -22.672 -4.615 1.00 55.53 197 ILE A C 1
ATOM 1645 O O . ILE A 1 197 ? 6.391 -22.775 -5.842 1.00 55.53 197 ILE A O 1
ATOM 1649 N N . ASP A 1 198 ? 5.464 -22.034 -3.940 1.00 79.44 198 ASP A N 1
ATOM 1650 C CA . ASP A 1 198 ? 4.224 -21.633 -4.622 1.00 79.44 198 ASP A CA 1
ATOM 1651 C C . ASP A 1 198 ? 4.286 -20.267 -5.317 1.00 79.44 198 ASP A C 1
ATOM 1653 O O . ASP A 1 198 ? 3.596 -20.061 -6.312 1.00 79.44 198 ASP A O 1
ATOM 1657 N N . LEU A 1 199 ? 5.190 -19.369 -4.903 1.00 89.88 199 LEU A N 1
ATOM 1658 C CA . LEU A 1 199 ? 5.380 -18.119 -5.635 1.00 89.88 199 LEU A CA 1
ATOM 1659 C C . LEU A 1 199 ? 6.152 -18.395 -6.932 1.00 89.88 199 LEU A C 1
ATOM 1661 O O . LEU A 1 199 ? 7.373 -18.570 -6.929 1.00 89.88 199 LEU A O 1
ATOM 1665 N N . LYS A 1 200 ? 5.424 -18.423 -8.049 1.00 93.38 200 LYS A N 1
ATOM 1666 C CA . LYS A 1 200 ? 5.971 -18.569 -9.401 1.00 93.38 200 LYS A CA 1
ATOM 1667 C C . LYS A 1 200 ? 5.709 -17.313 -10.203 1.00 93.38 200 LYS A C 1
ATOM 1669 O O . LYS A 1 200 ? 4.587 -17.057 -10.630 1.00 93.38 200 LYS A O 1
ATOM 1674 N N . MET A 1 201 ? 6.772 -16.567 -10.464 1.00 96.44 201 MET A N 1
ATOM 1675 C CA . MET A 1 201 ? 6.665 -15.281 -11.133 1.00 96.44 201 MET A CA 1
ATOM 1676 C C . MET A 1 201 ? 6.933 -15.355 -12.639 1.00 96.44 201 MET A C 1
ATOM 1678 O O . MET A 1 201 ? 7.883 -16.006 -13.092 1.00 96.44 201 MET A O 1
ATOM 1682 N N . VAL A 1 202 ? 6.124 -14.623 -13.411 1.00 97.69 202 VAL A N 1
ATOM 1683 C CA . VAL A 1 202 ? 6.396 -14.274 -14.818 1.00 97.69 202 VAL A CA 1
ATOM 1684 C C . VAL A 1 202 ? 7.235 -12.989 -14.923 1.00 97.69 202 VAL A C 1
ATOM 1686 O O . VAL A 1 202 ? 7.513 -12.342 -13.917 1.00 97.69 202 VAL A O 1
ATOM 1689 N N . THR A 1 203 ? 7.672 -12.592 -16.127 1.00 97.94 203 THR A N 1
ATOM 1690 C CA . THR A 1 203 ? 8.348 -11.289 -16.300 1.00 97.94 203 THR A CA 1
ATOM 1691 C C . THR A 1 203 ? 7.372 -10.136 -16.024 1.00 97.94 203 THR A C 1
ATOM 1693 O O . THR A 1 203 ? 6.221 -10.209 -16.470 1.00 97.94 203 THR A O 1
ATOM 1696 N N . PRO A 1 204 ? 7.814 -9.035 -15.385 1.00 98.00 204 PRO A N 1
ATOM 1697 C CA . PRO A 1 204 ? 6.961 -7.868 -15.141 1.00 98.00 204 PRO A CA 1
ATOM 1698 C C . PRO A 1 204 ? 6.684 -7.064 -16.416 1.00 98.00 204 PRO A C 1
ATOM 1700 O O . PRO A 1 204 ? 5.714 -6.319 -16.478 1.00 98.00 204 PRO A O 1
ATOM 1703 N N . TYR A 1 205 ? 7.504 -7.221 -17.455 1.00 98.44 205 TYR A N 1
ATOM 1704 C CA . TYR A 1 205 ? 7.299 -6.616 -18.770 1.00 98.44 205 TYR A CA 1
ATOM 1705 C C . TYR A 1 205 ? 6.582 -7.567 -19.731 1.00 98.44 205 TYR A C 1
ATOM 1707 O O . TYR A 1 205 ? 6.769 -8.787 -19.689 1.00 98.44 205 TYR A O 1
ATOM 1715 N N . VAL A 1 206 ? 5.797 -6.988 -20.644 1.00 98.06 206 VAL A N 1
ATOM 1716 C CA . VAL A 1 206 ? 5.087 -7.727 -21.704 1.00 98.06 206 VAL A CA 1
ATOM 1717 C C . VAL A 1 206 ? 6.035 -8.171 -22.822 1.00 98.06 206 VAL A C 1
ATOM 1719 O O . VAL A 1 206 ? 5.900 -9.281 -23.329 1.00 98.06 206 VAL A O 1
ATOM 1722 N N . ASN A 1 207 ? 6.993 -7.318 -23.200 1.00 97.69 207 ASN A N 1
ATOM 1723 C CA . ASN A 1 207 ? 7.950 -7.576 -24.275 1.00 97.69 207 ASN A CA 1
ATOM 1724 C C . ASN A 1 207 ? 9.370 -7.184 -23.837 1.00 97.69 207 ASN A C 1
ATOM 1726 O O . ASN A 1 207 ? 9.592 -6.044 -23.431 1.00 97.69 207 ASN A O 1
ATOM 1730 N N . GLU A 1 208 ? 10.315 -8.122 -23.941 1.00 97.75 208 GLU A N 1
ATOM 1731 C CA . GLU A 1 208 ? 11.731 -7.937 -23.581 1.00 97.75 208 GLU A CA 1
ATOM 1732 C C . GLU A 1 208 ? 12.375 -6.792 -24.376 1.00 97.75 208 GLU A C 1
ATOM 1734 O O . GLU A 1 208 ? 13.148 -6.024 -23.814 1.00 97.75 208 GLU A O 1
ATOM 1739 N N . SER A 1 209 ? 11.997 -6.597 -25.649 1.00 97.88 209 SER A N 1
ATOM 1740 C CA . SER A 1 209 ? 12.567 -5.533 -26.492 1.00 97.88 209 SER A CA 1
ATOM 1741 C C . SER A 1 209 ? 12.236 -4.118 -26.018 1.00 97.88 209 SER A C 1
ATOM 1743 O O . SER A 1 209 ? 12.866 -3.169 -26.472 1.00 97.88 209 SER A O 1
ATOM 1745 N N . ASN A 1 210 ? 11.235 -3.970 -25.147 1.00 98.31 210 ASN A N 1
ATOM 1746 C CA . ASN A 1 210 ? 10.837 -2.678 -24.595 1.00 98.31 210 ASN A CA 1
ATOM 1747 C C . ASN A 1 210 ? 11.632 -2.310 -23.339 1.00 98.31 210 ASN A C 1
ATOM 1749 O O . ASN A 1 210 ? 11.414 -1.231 -22.793 1.00 98.31 210 ASN A O 1
ATOM 1753 N N . ILE A 1 211 ? 12.509 -3.195 -22.856 1.00 98.44 211 ILE A N 1
ATOM 1754 C CA . ILE A 1 211 ? 13.343 -2.970 -21.676 1.00 98.44 211 ILE A CA 1
ATOM 1755 C C . ILE A 1 211 ? 14.785 -2.763 -22.129 1.00 98.44 211 ILE A C 1
ATOM 1757 O O . ILE A 1 211 ? 15.392 -3.623 -22.764 1.00 98.44 211 ILE A O 1
ATOM 1761 N N . GLY A 1 212 ? 15.329 -1.588 -21.824 1.00 97.62 212 GLY A N 1
ATOM 1762 C CA . GLY A 1 212 ? 16.671 -1.194 -22.237 1.00 97.62 212 GLY A CA 1
ATOM 1763 C C . GLY A 1 212 ? 17.751 -1.771 -21.331 1.00 97.62 212 GLY A C 1
ATOM 1764 O O . GLY A 1 212 ? 18.792 -2.200 -21.835 1.00 97.62 212 GLY A O 1
ATOM 1765 N N . ARG A 1 213 ? 17.468 -1.786 -20.021 1.00 96.62 213 ARG A N 1
ATOM 1766 C CA . ARG A 1 213 ? 18.363 -2.216 -18.941 1.00 96.62 213 ARG A CA 1
ATOM 1767 C C . ARG A 1 213 ? 17.557 -2.761 -17.761 1.00 96.62 213 ARG A C 1
ATOM 1769 O O . ARG A 1 213 ? 16.438 -2.310 -17.513 1.00 96.62 213 ARG A O 1
ATOM 1776 N N . VAL A 1 214 ? 18.165 -3.673 -17.003 1.00 97.31 214 VAL A N 1
ATOM 1777 C CA . VAL A 1 214 ? 17.687 -4.085 -15.678 1.00 97.31 214 VAL A CA 1
ATOM 1778 C C . VAL A 1 214 ? 18.714 -3.702 -14.612 1.00 97.31 214 VAL A C 1
ATOM 1780 O O . VAL A 1 214 ? 19.894 -4.030 -14.739 1.00 97.31 214 VAL A O 1
ATOM 1783 N N . GLY A 1 215 ? 18.262 -2.972 -13.595 1.00 92.88 215 GLY A N 1
ATOM 1784 C CA . GLY A 1 215 ? 19.001 -2.690 -12.376 1.00 92.88 215 GLY A CA 1
ATOM 1785 C C . GLY A 1 215 ? 18.845 -3.813 -11.342 1.00 92.88 215 GLY A C 1
ATOM 1786 O O . GLY A 1 215 ? 17.934 -4.637 -11.430 1.00 92.88 215 GLY A O 1
ATOM 1787 N N . PRO A 1 216 ? 19.760 -3.883 -10.377 1.00 87.44 216 PRO A N 1
ATOM 1788 C CA . PRO A 1 216 ? 19.971 -5.069 -9.559 1.00 87.44 216 PRO A CA 1
ATOM 1789 C C . PRO A 1 216 ? 19.267 -5.062 -8.216 1.00 87.44 216 PRO A C 1
ATOM 1791 O O . PRO A 1 216 ? 18.974 -4.007 -7.662 1.00 87.44 216 PRO A O 1
ATOM 1794 N N . TYR A 1 217 ? 19.186 -6.254 -7.631 1.00 95.19 217 TYR A N 1
ATOM 1795 C CA . TYR A 1 217 ? 18.940 -6.425 -6.209 1.00 95.19 217 TYR A CA 1
ATOM 1796 C C . TYR A 1 217 ? 20.269 -6.598 -5.455 1.00 95.19 217 TYR A C 1
ATOM 1798 O O . TYR A 1 217 ? 21.107 -7.432 -5.815 1.00 95.19 217 TYR A O 1
ATOM 1806 N N . SER A 1 218 ? 20.441 -5.865 -4.358 1.00 94.25 218 SER A N 1
ATOM 1807 C CA . SER A 1 218 ? 21.483 -6.084 -3.359 1.00 94.25 218 SER A CA 1
ATOM 1808 C C . SER A 1 218 ? 21.023 -5.686 -1.957 1.00 94.25 218 SER A C 1
ATOM 1810 O O . SER A 1 218 ? 20.599 -4.551 -1.735 1.00 94.25 218 SER A O 1
ATOM 1812 N N . ASN A 1 219 ? 21.189 -6.573 -0.974 1.00 91.62 219 ASN A N 1
ATOM 1813 C CA . ASN A 1 219 ? 20.924 -6.245 0.435 1.00 91.62 219 ASN A CA 1
ATOM 1814 C C . ASN A 1 219 ? 22.130 -5.583 1.155 1.00 91.62 219 ASN A C 1
ATOM 1816 O O . ASN A 1 219 ? 21.998 -5.169 2.309 1.00 91.62 219 ASN A O 1
ATOM 1820 N N . THR A 1 220 ? 23.279 -5.465 0.477 1.00 92.38 220 THR A N 1
ATOM 1821 C CA . THR A 1 220 ? 24.565 -4.998 1.021 1.00 92.38 220 THR A CA 1
ATOM 1822 C C . THR A 1 220 ? 25.163 -3.887 0.161 1.00 92.38 220 THR A C 1
ATOM 1824 O O . THR A 1 220 ? 24.977 -3.874 -1.053 1.00 92.38 220 THR A O 1
ATOM 1827 N N . GLU A 1 221 ? 25.916 -2.967 0.763 1.00 91.19 221 GLU A N 1
ATOM 1828 C CA . GLU A 1 221 ? 26.659 -1.924 0.033 1.00 91.19 221 GLU A CA 1
ATOM 1829 C C . GLU A 1 221 ? 27.879 -2.492 -0.709 1.00 91.19 221 GLU A C 1
ATOM 1831 O O . GLU A 1 221 ? 28.294 -1.973 -1.743 1.00 91.19 221 GLU A O 1
ATOM 1836 N N . ASN A 1 222 ? 28.449 -3.595 -0.212 1.00 91.31 222 ASN A N 1
ATOM 1837 C CA . ASN A 1 222 ? 29.622 -4.228 -0.809 1.00 91.31 222 ASN A CA 1
ATOM 1838 C C . ASN A 1 222 ? 29.211 -5.228 -1.894 1.00 91.31 222 ASN A C 1
ATOM 1840 O O . ASN A 1 222 ? 29.303 -6.442 -1.714 1.00 91.31 222 ASN A O 1
ATOM 1844 N N . ASN A 1 223 ? 28.712 -4.710 -3.011 1.00 90.25 223 ASN A N 1
ATOM 1845 C CA . ASN A 1 223 ? 28.296 -5.517 -4.148 1.00 90.25 223 ASN A CA 1
ATOM 1846 C C . ASN A 1 223 ? 28.779 -4.895 -5.475 1.00 90.25 223 ASN A C 1
ATOM 1848 O O . ASN A 1 223 ? 29.074 -3.698 -5.515 1.00 90.25 223 ASN A O 1
ATOM 1852 N N . PRO A 1 224 ? 28.841 -5.660 -6.582 1.00 89.19 224 PRO A N 1
ATOM 1853 C CA . PRO A 1 224 ? 29.337 -5.157 -7.869 1.00 89.19 224 PRO A CA 1
ATOM 1854 C C . PRO A 1 224 ? 28.567 -3.965 -8.457 1.00 89.19 224 PRO A C 1
ATOM 1856 O O . PRO A 1 224 ? 29.059 -3.310 -9.378 1.00 89.19 224 PRO A O 1
ATOM 1859 N N . TRP A 1 225 ? 27.369 -3.676 -7.952 1.00 85.75 225 TRP A N 1
ATOM 1860 C CA . TRP A 1 225 ? 26.547 -2.538 -8.356 1.00 85.75 225 TRP A CA 1
ATOM 1861 C C . TRP A 1 225 ? 26.811 -1.263 -7.558 1.00 85.75 225 TRP A C 1
ATOM 1863 O O . TRP A 1 225 ? 26.335 -0.202 -7.951 1.00 85.75 225 TRP A O 1
ATOM 1873 N N . GLY A 1 226 ? 27.598 -1.344 -6.482 1.00 89.81 226 GLY A N 1
ATOM 1874 C CA . GLY A 1 226 ? 28.090 -0.185 -5.735 1.00 89.81 226 GLY A CA 1
ATOM 1875 C C . GLY A 1 226 ? 27.053 0.526 -4.866 1.00 89.81 226 GLY A C 1
ATOM 1876 O O . GLY A 1 226 ? 27.335 1.617 -4.383 1.00 89.81 226 GLY A O 1
ATOM 1877 N N . SER A 1 227 ? 25.864 -0.054 -4.684 1.00 90.88 227 SER A N 1
ATOM 1878 C CA . SER A 1 227 ? 24.855 0.450 -3.747 1.00 90.88 227 SER A CA 1
ATOM 1879 C C . SER A 1 227 ? 23.908 -0.654 -3.286 1.00 90.88 227 SER A C 1
ATOM 1881 O O . SER A 1 227 ? 23.660 -1.622 -4.015 1.00 90.88 227 SER A O 1
ATOM 1883 N N . LYS A 1 228 ? 23.382 -0.520 -2.067 1.00 94.12 228 LYS A N 1
ATOM 1884 C CA . LYS A 1 228 ? 22.256 -1.326 -1.587 1.00 94.12 228 LYS A CA 1
ATOM 1885 C C . LYS A 1 228 ? 20.977 -0.926 -2.332 1.00 94.12 228 LYS A C 1
ATOM 1887 O O . LYS A 1 228 ? 20.586 0.237 -2.319 1.00 94.12 228 LYS A O 1
ATOM 1892 N N . HIS A 1 229 ? 20.294 -1.904 -2.920 1.00 94.75 229 HIS A N 1
ATOM 1893 C CA . HIS A 1 229 ? 19.026 -1.709 -3.616 1.00 94.75 229 HIS A CA 1
ATOM 1894 C C . HIS A 1 229 ? 18.123 -2.925 -3.411 1.00 94.75 229 HIS A C 1
ATOM 1896 O O . HIS A 1 229 ? 18.486 -4.045 -3.750 1.00 94.75 229 HIS A O 1
ATOM 1902 N N . LEU A 1 230 ? 16.951 -2.735 -2.814 1.00 95.19 230 LEU A N 1
ATOM 1903 C CA . LEU A 1 230 ? 16.126 -3.846 -2.334 1.00 95.19 230 LEU A CA 1
ATOM 1904 C C . LEU A 1 230 ? 15.045 -4.290 -3.334 1.00 95.19 230 LEU A C 1
ATOM 1906 O O . LEU A 1 230 ? 14.036 -4.866 -2.933 1.00 95.19 230 LEU A O 1
ATOM 1910 N N . GLY A 1 231 ? 15.235 -4.038 -4.624 1.00 96.19 231 GLY A N 1
ATOM 1911 C CA . GLY A 1 231 ? 14.343 -4.490 -5.691 1.00 96.19 231 GLY A CA 1
ATOM 1912 C C . GLY A 1 231 ? 15.083 -4.692 -7.009 1.00 96.19 231 GLY A C 1
ATOM 1913 O O . GLY A 1 231 ? 16.309 -4.695 -7.038 1.00 96.19 231 GLY A O 1
ATOM 1914 N N . LEU A 1 232 ? 14.344 -4.917 -8.090 1.00 97.88 232 LEU A N 1
ATOM 1915 C CA . LEU A 1 232 ? 14.868 -4.973 -9.455 1.00 97.88 232 LEU A CA 1
ATOM 1916 C C . LEU A 1 232 ? 14.268 -3.835 -10.271 1.00 97.88 232 LEU A C 1
ATOM 1918 O O . LEU A 1 232 ? 13.047 -3.762 -10.400 1.00 97.88 232 LEU A O 1
ATOM 1922 N N . ASP A 1 233 ? 15.120 -3.013 -10.876 1.00 98.25 233 ASP A N 1
ATOM 1923 C CA . ASP A 1 233 ? 14.679 -1.860 -11.663 1.00 98.25 233 ASP A CA 1
ATOM 1924 C C . ASP A 1 233 ? 14.567 -2.218 -13.136 1.00 98.25 233 ASP A C 1
ATOM 1926 O O . ASP A 1 233 ? 15.542 -2.620 -13.767 1.00 98.25 233 ASP A O 1
ATOM 1930 N N . PHE A 1 234 ? 13.403 -2.016 -13.735 1.00 98.50 234 PHE A N 1
ATOM 1931 C CA . PHE A 1 234 ? 13.190 -2.240 -15.162 1.00 98.50 234 PHE A CA 1
ATOM 1932 C C . PHE A 1 234 ? 13.103 -0.897 -15.888 1.00 98.50 234 PHE A C 1
ATOM 1934 O O . PHE A 1 234 ? 12.094 -0.200 -15.781 1.00 98.50 234 PHE A O 1
ATOM 1941 N N . PHE A 1 235 ? 14.151 -0.544 -16.640 1.00 98.50 235 PHE A N 1
ATOM 1942 C CA . PHE A 1 235 ? 14.242 0.715 -17.388 1.00 98.50 235 PHE A CA 1
ATOM 1943 C C . PHE A 1 235 ? 13.693 0.518 -18.810 1.00 98.50 235 PHE A C 1
ATOM 1945 O O . PHE A 1 235 ? 14.325 -0.194 -19.604 1.00 98.50 235 PHE A O 1
ATOM 1952 N N . PRO A 1 236 ? 12.531 1.092 -19.169 1.00 98.25 236 PRO A N 1
ATOM 1953 C CA . PRO A 1 236 ? 11.988 0.949 -20.510 1.00 98.25 236 PRO A CA 1
ATOM 1954 C C . PRO A 1 236 ? 12.765 1.765 -21.548 1.00 98.25 236 PRO A C 1
ATOM 1956 O O . PRO A 1 236 ? 13.407 2.760 -21.235 1.00 98.25 236 PRO A O 1
ATOM 1959 N N . THR A 1 237 ? 12.669 1.368 -22.816 1.00 97.62 237 THR A N 1
ATOM 1960 C CA . THR A 1 237 ? 13.278 2.092 -23.948 1.00 97.62 237 THR A CA 1
ATOM 1961 C C . THR A 1 237 ? 12.419 3.245 -24.478 1.00 97.62 237 THR A C 1
ATOM 1963 O O . THR A 1 237 ? 12.857 3.966 -25.371 1.00 97.62 237 THR A O 1
ATOM 1966 N N . SER A 1 238 ? 11.173 3.384 -24.015 1.00 97.69 238 SER A N 1
ATOM 1967 C CA . SER A 1 238 ? 10.220 4.393 -24.493 1.00 97.69 238 SER A CA 1
ATOM 1968 C C . SER A 1 238 ? 9.152 4.728 -23.445 1.00 97.69 238 SER A C 1
ATOM 1970 O O . SER A 1 238 ? 8.985 4.004 -22.464 1.00 97.69 238 SER A O 1
ATOM 1972 N N . ASP A 1 239 ? 8.380 5.794 -23.685 1.00 98.12 239 ASP A N 1
ATOM 1973 C CA . ASP A 1 239 ? 7.200 6.139 -22.878 1.00 98.12 239 ASP A CA 1
ATOM 1974 C C . ASP A 1 239 ? 6.088 5.079 -23.016 1.00 98.12 239 ASP A C 1
ATOM 1976 O O . ASP A 1 239 ? 5.985 4.382 -24.031 1.00 98.12 239 ASP A O 1
ATOM 1980 N N . LEU A 1 240 ? 5.239 4.977 -21.991 1.00 98.25 240 LEU A N 1
ATOM 1981 C CA . LEU A 1 240 ? 4.040 4.133 -21.931 1.00 98.25 240 LEU A CA 1
ATOM 1982 C C . LEU A 1 240 ? 4.279 2.630 -22.167 1.00 98.25 240 LEU A C 1
ATOM 1984 O O . LEU A 1 240 ? 3.393 1.917 -22.656 1.00 98.25 240 LEU A O 1
ATOM 1988 N N . VAL A 1 241 ? 5.448 2.116 -21.775 1.00 98.56 241 VAL A N 1
ATOM 1989 C CA . VAL A 1 241 ? 5.708 0.668 -21.776 1.00 98.56 241 VAL A CA 1
ATOM 1990 C C . VAL A 1 241 ? 4.802 -0.022 -20.761 1.00 98.56 241 VAL A C 1
ATOM 1992 O O . VAL A 1 241 ? 4.664 0.417 -19.622 1.00 98.56 241 VAL A O 1
ATOM 1995 N N . SER A 1 242 ? 4.153 -1.101 -21.203 1.00 98.69 242 SER A N 1
ATOM 1996 C CA . SER A 1 242 ? 3.192 -1.858 -20.396 1.00 98.69 242 SER A CA 1
ATOM 1997 C C . SER A 1 242 ? 3.883 -2.848 -19.467 1.00 98.69 242 SER A C 1
ATOM 1999 O O . SER A 1 242 ? 4.765 -3.601 -19.893 1.00 98.69 242 SER A O 1
ATOM 2001 N N . PHE A 1 243 ? 3.404 -2.881 -18.229 1.00 98.81 243 PHE A N 1
ATOM 2002 C CA . PHE A 1 243 ? 3.811 -3.810 -17.187 1.00 98.81 243 PHE A CA 1
ATOM 2003 C C . PHE A 1 243 ? 2.630 -4.685 -16.771 1.00 98.81 243 PHE A C 1
ATOM 2005 O O . PHE A 1 243 ? 1.465 -4.285 -16.854 1.00 98.81 243 PHE A O 1
ATOM 2012 N N . ARG A 1 244 ? 2.945 -5.905 -16.348 1.00 98.75 244 ARG A N 1
ATOM 2013 C CA . ARG A 1 244 ? 1.983 -6.943 -16.002 1.00 98.75 244 ARG A CA 1
ATOM 2014 C C . ARG A 1 244 ? 2.238 -7.519 -14.616 1.00 98.75 244 ARG A C 1
ATOM 2016 O O . ARG A 1 244 ? 3.373 -7.508 -14.133 1.00 98.75 244 ARG A O 1
ATOM 2023 N N . ALA A 1 245 ? 1.181 -8.039 -14.005 1.00 98.69 245 ALA A N 1
ATOM 2024 C CA . ALA A 1 245 ? 1.254 -8.782 -12.759 1.00 98.69 245 ALA A CA 1
ATOM 2025 C C . ALA A 1 245 ? 2.189 -9.992 -12.933 1.00 98.69 245 ALA A C 1
ATOM 2027 O O . ALA A 1 245 ? 2.034 -10.782 -13.868 1.00 98.69 245 ALA A O 1
ATOM 2028 N N . VAL A 1 246 ? 3.191 -10.121 -12.062 1.00 98.44 246 VAL A N 1
ATOM 2029 C CA . VAL A 1 246 ? 4.148 -11.233 -12.080 1.00 98.44 246 VAL A CA 1
ATOM 2030 C C . VAL A 1 246 ? 3.567 -12.470 -11.410 1.00 98.44 246 VAL A C 1
ATOM 2032 O O . VAL A 1 246 ? 3.983 -13.572 -11.742 1.00 98.44 246 VAL A O 1
ATOM 2035 N N . THR A 1 247 ? 2.597 -12.288 -10.517 1.00 97.81 247 THR A N 1
ATOM 2036 C CA . THR A 1 247 ? 1.916 -13.333 -9.750 1.00 97.81 247 THR A CA 1
ATOM 2037 C C . THR A 1 247 ? 0.411 -13.053 -9.704 1.00 97.81 247 THR A C 1
ATOM 2039 O O . THR A 1 247 ? -0.013 -11.941 -10.020 1.00 97.81 247 THR A O 1
ATOM 2042 N N . ASP A 1 248 ? -0.395 -14.048 -9.341 1.00 97.88 248 ASP A N 1
ATOM 2043 C CA . ASP A 1 248 ? -1.785 -13.842 -8.931 1.00 97.88 248 ASP A CA 1
ATOM 2044 C C . ASP A 1 248 ? -1.874 -13.255 -7.522 1.00 97.88 248 ASP A C 1
ATOM 2046 O O . ASP A 1 248 ? -0.951 -13.381 -6.716 1.00 97.88 248 ASP A O 1
ATOM 2050 N N . GLY A 1 249 ? -3.014 -12.641 -7.222 1.00 97.31 249 GLY A N 1
ATOM 2051 C CA . GLY A 1 249 ? -3.338 -12.168 -5.886 1.00 97.31 249 GLY A CA 1
ATOM 2052 C C . GLY A 1 249 ? -4.358 -11.042 -5.904 1.00 97.31 249 GLY A C 1
ATOM 2053 O O . GLY A 1 249 ? -5.030 -10.802 -6.908 1.00 97.31 249 GLY A O 1
ATOM 2054 N N . ILE A 1 250 ? -4.455 -10.338 -4.781 1.00 98.06 250 ILE A N 1
ATOM 2055 C CA . ILE A 1 250 ? -5.344 -9.183 -4.620 1.00 98.06 250 ILE A CA 1
ATOM 2056 C C . ILE A 1 250 ? -4.493 -7.918 -4.543 1.00 98.06 250 ILE A C 1
ATOM 2058 O O . ILE A 1 250 ? -3.490 -7.891 -3.831 1.00 98.06 250 ILE A O 1
ATOM 2062 N N . ILE A 1 251 ? -4.894 -6.857 -5.242 1.00 98.31 251 ILE A N 1
ATOM 2063 C CA . ILE A 1 251 ? -4.272 -5.538 -5.098 1.00 98.31 251 ILE A CA 1
ATOM 2064 C C . ILE A 1 251 ? -4.596 -5.004 -3.700 1.00 98.31 251 ILE A C 1
ATOM 2066 O O . ILE A 1 251 ? -5.714 -4.567 -3.432 1.00 98.31 251 ILE A O 1
ATOM 2070 N N . GLU A 1 252 ? -3.630 -5.073 -2.791 1.00 95.75 252 GLU A N 1
ATOM 2071 C CA . GLU A 1 252 ? -3.802 -4.657 -1.394 1.00 95.75 252 GLU A CA 1
ATOM 2072 C C . GLU A 1 252 ? -3.457 -3.181 -1.191 1.00 95.75 252 GLU A C 1
ATOM 2074 O O . GLU A 1 252 ? -4.058 -2.508 -0.353 1.00 95.75 252 GLU A O 1
ATOM 2079 N N . LYS A 1 253 ? -2.507 -2.673 -1.980 1.00 96.31 253 LYS A N 1
ATOM 2080 C CA . LYS A 1 253 ? -2.035 -1.294 -1.904 1.00 96.31 253 LYS A CA 1
ATOM 2081 C C . LYS A 1 253 ? -1.922 -0.698 -3.299 1.00 96.31 253 LYS A C 1
ATOM 2083 O O . LYS A 1 253 ? -1.377 -1.337 -4.198 1.00 96.31 253 LYS A O 1
ATOM 2088 N N . LEU A 1 254 ? -2.387 0.538 -3.437 1.00 97.62 254 LEU A N 1
ATOM 2089 C CA . LEU A 1 254 ? -2.252 1.368 -4.624 1.00 97.62 254 LEU A CA 1
ATOM 2090 C C . LEU A 1 254 ? -2.260 2.829 -4.186 1.00 97.62 254 LEU A C 1
ATOM 2092 O O . LEU A 1 254 ? -3.322 3.374 -3.891 1.00 97.62 254 LEU A O 1
ATOM 2096 N N . ASP A 1 255 ? -1.082 3.446 -4.170 1.00 96.81 255 ASP A N 1
ATOM 2097 C CA . ASP A 1 255 ? -0.890 4.816 -3.703 1.00 96.81 255 ASP A CA 1
ATOM 2098 C C . ASP A 1 255 ? 0.010 5.597 -4.662 1.00 96.81 255 ASP A C 1
ATOM 2100 O O . ASP A 1 255 ? 1.070 5.127 -5.079 1.00 96.81 255 ASP A O 1
ATOM 2104 N N . SER A 1 256 ? -0.370 6.835 -4.975 1.00 96.25 256 SER A N 1
ATOM 2105 C CA . SER A 1 256 ? 0.485 7.774 -5.705 1.00 96.25 256 SER A CA 1
ATOM 2106 C C . SER A 1 256 ? 1.051 8.809 -4.739 1.00 96.25 256 SER A C 1
ATOM 2108 O O . SER A 1 256 ? 0.328 9.399 -3.938 1.00 96.25 256 SER A O 1
ATOM 2110 N N . SER A 1 257 ? 2.357 9.051 -4.813 1.00 96.12 257 SER A N 1
ATOM 2111 C CA . SER A 1 257 ? 3.049 9.981 -3.920 1.00 96.12 257 SER A CA 1
ATOM 2112 C C . SER A 1 257 ? 4.127 10.766 -4.659 1.00 96.12 257 SER A C 1
ATOM 2114 O O . SER A 1 257 ? 4.674 10.311 -5.666 1.00 96.12 257 SER A O 1
ATOM 2116 N N . LYS A 1 258 ? 4.442 11.951 -4.134 1.00 96.38 258 LYS A N 1
ATOM 2117 C CA . LYS A 1 258 ? 5.525 12.808 -4.613 1.00 96.38 258 LYS A CA 1
ATOM 2118 C C . LYS A 1 258 ? 6.419 13.176 -3.436 1.00 96.38 258 LYS A C 1
ATOM 2120 O O . LYS A 1 258 ? 5.999 13.933 -2.565 1.00 96.38 258 LYS A O 1
ATOM 2125 N N . THR A 1 259 ? 7.639 12.644 -3.412 1.00 92.12 259 THR A N 1
ATOM 2126 C CA . THR A 1 259 ? 8.672 13.038 -2.437 1.00 92.12 259 THR A CA 1
ATOM 2127 C C . THR A 1 259 ? 9.703 13.932 -3.123 1.00 92.12 259 THR A C 1
ATOM 2129 O O . THR A 1 259 ? 9.632 15.152 -3.022 1.00 92.12 259 THR A O 1
ATOM 2132 N N . SER A 1 260 ? 10.606 13.336 -3.901 1.00 92.94 260 SER A N 1
ATOM 2133 C CA . SER A 1 260 ? 11.533 14.012 -4.820 1.00 92.94 260 SER A CA 1
ATOM 2134 C C . SER A 1 260 ? 11.090 13.894 -6.280 1.00 92.94 260 SER A C 1
ATOM 2136 O O . SER A 1 260 ? 11.435 14.737 -7.103 1.00 92.94 260 SER A O 1
ATOM 2138 N N . SER A 1 261 ? 10.295 12.873 -6.598 1.00 96.44 261 SER A N 1
ATOM 2139 C CA . SER A 1 261 ? 9.645 12.667 -7.887 1.00 96.44 261 SER A CA 1
ATOM 2140 C C . SER A 1 261 ? 8.324 11.919 -7.694 1.00 96.44 261 SER A C 1
ATOM 2142 O O . SER A 1 261 ? 8.052 11.390 -6.612 1.00 96.44 261 SER A O 1
ATOM 2144 N N . TRP A 1 262 ? 7.474 11.929 -8.718 1.00 98.00 262 TRP A N 1
ATOM 2145 C CA . TRP A 1 262 ? 6.226 11.180 -8.724 1.00 98.00 262 TRP A CA 1
ATOM 2146 C C . TRP A 1 262 ? 6.484 9.686 -8.867 1.00 98.00 262 TRP A C 1
ATOM 2148 O O . TRP A 1 262 ? 7.142 9.246 -9.817 1.00 98.00 262 TRP A O 1
ATOM 2158 N N . ARG A 1 263 ? 5.878 8.918 -7.963 1.00 97.25 263 ARG A N 1
ATOM 2159 C CA . ARG A 1 263 ? 5.823 7.462 -8.022 1.00 97.25 263 ARG A CA 1
ATOM 2160 C C . ARG A 1 263 ? 4.422 6.960 -7.712 1.00 97.25 263 ARG A C 1
ATOM 2162 O O . ARG A 1 263 ? 3.719 7.552 -6.890 1.00 97.25 263 ARG A O 1
ATOM 2169 N N . THR A 1 264 ? 4.035 5.866 -8.353 1.00 98.44 264 THR A N 1
ATOM 2170 C CA . THR A 1 264 ? 2.830 5.114 -7.982 1.00 98.44 264 THR A CA 1
ATOM 2171 C C . THR A 1 264 ? 3.236 3.725 -7.529 1.00 98.44 264 THR A C 1
ATOM 2173 O O . THR A 1 264 ? 3.840 2.980 -8.294 1.00 98.44 264 THR A O 1
ATOM 2176 N N . GLU A 1 265 ? 2.952 3.414 -6.272 1.00 98.38 265 GLU A N 1
ATOM 2177 C CA . GLU A 1 265 ? 3.236 2.125 -5.657 1.00 98.38 265 GLU A CA 1
ATOM 2178 C C . GLU A 1 265 ? 1.994 1.242 -5.744 1.00 98.38 265 GLU A C 1
ATOM 2180 O O . GLU A 1 265 ? 0.895 1.693 -5.431 1.00 98.38 265 GLU A O 1
ATOM 2185 N N . LEU A 1 266 ? 2.175 -0.006 -6.162 1.00 98.19 266 LEU A N 1
ATOM 2186 C CA . LEU A 1 266 ? 1.136 -1.023 -6.266 1.00 98.19 266 LEU A CA 1
ATOM 2187 C C . LEU A 1 266 ? 1.662 -2.317 -5.657 1.00 98.19 266 LEU A C 1
ATOM 2189 O O . LEU A 1 266 ? 2.736 -2.761 -6.047 1.00 98.19 266 LEU A O 1
ATOM 2193 N N . CYS A 1 267 ? 0.914 -2.959 -4.761 1.00 98.50 267 CYS A N 1
ATOM 2194 C CA . CYS A 1 267 ? 1.305 -4.246 -4.185 1.00 98.50 267 CYS A CA 1
ATOM 2195 C C . CYS A 1 267 ? 0.220 -5.313 -4.353 1.00 98.50 267 CYS A C 1
ATOM 2197 O O . CYS A 1 267 ? -0.946 -5.089 -4.028 1.00 98.50 267 CYS A O 1
ATOM 2199 N N . ILE A 1 268 ? 0.637 -6.488 -4.828 1.00 98.50 268 ILE A N 1
ATOM 2200 C CA . ILE A 1 268 ? -0.179 -7.695 -4.961 1.00 98.50 268 ILE A CA 1
ATOM 2201 C C . ILE A 1 268 ? 0.067 -8.569 -3.732 1.00 98.50 268 ILE A C 1
ATOM 2203 O O . ILE A 1 268 ? 1.199 -8.997 -3.491 1.00 98.50 268 ILE A O 1
ATOM 2207 N N . ASN A 1 269 ? -0.983 -8.841 -2.966 1.00 97.12 269 ASN A N 1
ATOM 2208 C CA . ASN A 1 269 ? -0.946 -9.796 -1.870 1.00 97.12 269 ASN A CA 1
ATOM 2209 C C . ASN A 1 269 ? -1.116 -11.218 -2.413 1.00 97.12 269 ASN A C 1
ATOM 2211 O O . ASN A 1 269 ? -2.178 -11.571 -2.931 1.00 97.12 269 ASN A O 1
ATOM 2215 N N . HIS A 1 270 ? -0.054 -12.006 -2.275 1.00 95.06 270 HIS A N 1
ATOM 2216 C CA . HIS A 1 270 ? 0.032 -13.425 -2.592 1.00 95.06 270 HIS A CA 1
ATOM 2217 C C . HIS A 1 270 ? 0.575 -14.144 -1.349 1.00 95.06 270 HIS A C 1
ATOM 2219 O O . HIS A 1 270 ? 1.762 -14.459 -1.286 1.00 95.06 270 HIS A O 1
ATOM 2225 N N . ASP A 1 271 ? -0.256 -14.311 -0.313 1.00 89.75 271 ASP A N 1
ATOM 2226 C CA . ASP A 1 271 ? 0.146 -14.848 1.000 1.00 89.75 271 ASP A CA 1
ATOM 2227 C C . ASP A 1 271 ? 1.062 -16.088 0.871 1.00 89.75 271 ASP A C 1
ATOM 2229 O O . ASP A 1 271 ? 0.717 -17.034 0.162 1.00 89.75 271 ASP A O 1
ATOM 2233 N N . PRO A 1 272 ? 2.237 -16.119 1.533 1.00 91.81 272 PRO A N 1
ATOM 2234 C CA . PRO A 1 272 ? 2.741 -15.182 2.544 1.00 91.81 272 PRO A CA 1
ATOM 2235 C C . PRO A 1 272 ? 3.609 -14.041 1.982 1.00 91.81 272 PRO A C 1
ATOM 2237 O O . PRO A 1 272 ? 4.462 -13.506 2.691 1.00 91.81 272 PRO A O 1
ATOM 2240 N N . PHE A 1 273 ? 3.465 -13.689 0.710 1.00 94.31 273 PHE A N 1
ATOM 2241 C CA . PHE A 1 273 ? 4.263 -12.673 0.035 1.00 94.31 273 PHE A CA 1
ATOM 2242 C C . PHE A 1 273 ? 3.442 -11.436 -0.322 1.00 94.31 273 PHE A C 1
ATOM 2244 O O . PHE A 1 273 ? 2.259 -11.506 -0.647 1.00 94.31 273 PHE A O 1
ATOM 2251 N N . LEU A 1 274 ? 4.116 -10.293 -0.320 1.00 96.81 274 LEU A N 1
ATOM 2252 C CA . LEU A 1 274 ? 3.614 -9.058 -0.902 1.00 96.81 274 LEU A CA 1
ATOM 2253 C C . LEU A 1 274 ? 4.564 -8.652 -2.027 1.00 96.81 274 LEU A C 1
ATOM 2255 O O . LEU A 1 274 ? 5.744 -8.393 -1.784 1.00 96.81 274 LEU A O 1
ATOM 2259 N N . VAL A 1 275 ? 4.067 -8.636 -3.261 1.00 97.88 275 VAL A N 1
ATOM 2260 C CA . VAL A 1 275 ? 4.862 -8.302 -4.448 1.00 97.88 275 VAL A CA 1
ATOM 2261 C C . VAL A 1 275 ? 4.533 -6.881 -4.875 1.00 97.88 275 VAL A C 1
ATOM 2263 O O . VAL A 1 275 ? 3.418 -6.607 -5.314 1.00 97.88 275 VAL A O 1
ATOM 2266 N N . CYS A 1 276 ? 5.493 -5.976 -4.727 1.00 98.25 276 CYS A N 1
ATOM 2267 C CA . CYS A 1 276 ? 5.295 -4.545 -4.911 1.00 98.25 276 CYS A CA 1
ATOM 2268 C C . CYS A 1 276 ? 6.020 -4.018 -6.146 1.00 98.25 276 CYS A C 1
ATOM 2270 O O . CYS A 1 276 ? 7.164 -4.378 -6.418 1.00 98.25 276 CYS A O 1
ATOM 2272 N N . TYR A 1 277 ? 5.346 -3.112 -6.838 1.00 98.69 277 TYR A N 1
ATOM 2273 C CA . TYR A 1 277 ? 5.815 -2.345 -7.974 1.00 98.69 277 TYR A CA 1
ATOM 2274 C C . TYR A 1 277 ? 5.859 -0.878 -7.577 1.00 98.69 277 TYR A C 1
ATOM 2276 O O . TYR A 1 277 ? 4.864 -0.356 -7.075 1.00 98.69 277 TYR A O 1
ATOM 2284 N N . SER A 1 278 ? 6.951 -0.192 -7.885 1.00 98.25 278 SER A N 1
ATOM 2285 C CA . SER A 1 278 ? 7.024 1.266 -7.816 1.00 98.25 278 SER A CA 1
ATOM 2286 C C . SER A 1 278 ? 7.210 1.806 -9.230 1.00 98.25 278 SER A C 1
ATOM 2288 O O . SER A 1 278 ? 8.274 1.662 -9.820 1.00 98.25 278 SER A O 1
ATOM 2290 N N . PHE A 1 279 ? 6.167 2.411 -9.801 1.00 98.69 279 PHE A N 1
ATOM 2291 C CA . PHE A 1 279 ? 6.240 3.105 -11.088 1.00 98.69 279 PHE A CA 1
ATOM 2292 C C . PHE A 1 279 ? 6.867 4.484 -10.872 1.00 98.69 279 PHE A C 1
ATOM 2294 O O . PHE A 1 279 ? 6.160 5.446 -10.559 1.00 98.69 279 PHE A O 1
ATOM 2301 N N . GLU A 1 280 ? 8.191 4.576 -10.993 1.00 98.25 280 GLU A N 1
ATOM 2302 C CA . GLU A 1 280 ? 8.969 5.784 -10.721 1.00 98.25 280 GLU A CA 1
ATOM 2303 C C . GLU A 1 280 ? 9.143 6.615 -11.992 1.00 98.25 280 GLU A C 1
ATOM 2305 O O . GLU A 1 280 ? 9.952 6.316 -12.869 1.00 98.25 280 GLU A O 1
ATOM 2310 N N . THR A 1 281 ? 8.380 7.703 -12.098 1.00 97.88 281 THR A N 1
ATOM 2311 C CA . THR A 1 281 ? 8.375 8.552 -13.304 1.00 97.88 281 THR A CA 1
ATOM 2312 C C . THR A 1 281 ? 9.628 9.416 -13.435 1.00 97.88 281 THR A C 1
ATOM 2314 O O . THR A 1 281 ? 9.878 9.972 -14.507 1.00 97.88 281 THR A O 1
ATOM 2317 N N . PHE A 1 282 ? 10.367 9.603 -12.332 1.00 96.75 282 PHE A N 1
ATOM 2318 C CA . PHE A 1 282 ? 11.486 10.543 -12.206 1.00 96.75 282 PHE A CA 1
ATOM 2319 C C . PHE A 1 282 ? 11.140 11.989 -12.616 1.00 96.75 282 PHE A C 1
ATOM 2321 O O . PHE A 1 282 ? 12.010 12.762 -13.018 1.00 96.75 282 PHE A O 1
ATOM 2328 N N . SER A 1 283 ? 9.866 12.381 -12.486 1.00 97.38 283 SER A N 1
ATOM 2329 C CA . SER A 1 283 ? 9.389 13.739 -12.758 1.00 97.38 283 SER A CA 1
ATOM 2330 C C . SER A 1 283 ? 8.887 14.438 -11.502 1.00 97.38 283 SER A C 1
ATOM 2332 O O . SER A 1 283 ? 8.196 13.846 -10.677 1.00 97.38 283 SER A O 1
ATOM 2334 N N . THR A 1 284 ? 9.144 15.738 -11.393 1.00 97.44 284 THR A N 1
ATOM 2335 C CA . THR A 1 284 ? 8.507 16.618 -10.401 1.00 97.44 284 THR A CA 1
ATOM 2336 C C . THR A 1 284 ? 7.251 17.306 -10.942 1.00 97.44 284 THR A C 1
ATOM 2338 O O . THR A 1 284 ? 6.633 18.088 -10.223 1.00 97.44 284 THR A O 1
ATOM 2341 N N . ASN A 1 285 ? 6.854 17.048 -12.189 1.00 98.00 285 ASN A N 1
ATOM 2342 C CA . ASN A 1 285 ? 5.692 17.678 -12.809 1.00 98.00 285 ASN A CA 1
ATOM 2343 C C . ASN A 1 285 ? 4.391 16.964 -12.404 1.00 98.00 285 ASN A C 1
ATOM 2345 O O . ASN A 1 285 ? 4.233 15.771 -12.650 1.00 98.00 285 ASN A O 1
ATOM 2349 N N . ASP A 1 286 ? 3.436 17.699 -11.835 1.00 97.81 286 ASP A N 1
ATOM 2350 C CA . ASP A 1 286 ? 2.151 17.153 -11.373 1.00 97.81 286 ASP A CA 1
ATOM 2351 C C . ASP A 1 286 ? 1.290 16.590 -12.505 1.00 97.81 286 ASP A C 1
ATOM 2353 O O . ASP A 1 286 ? 0.604 15.590 -12.307 1.00 97.81 286 ASP A O 1
ATOM 2357 N N . ALA A 1 287 ? 1.407 17.134 -13.719 1.00 97.94 287 ALA A N 1
ATOM 2358 C CA . ALA A 1 287 ? 0.740 16.563 -14.885 1.00 97.94 287 ALA A CA 1
ATOM 2359 C C . ALA A 1 287 ? 1.284 15.166 -15.239 1.00 97.94 287 ALA A C 1
ATOM 2361 O O . ALA A 1 287 ? 0.535 14.319 -15.717 1.00 97.94 287 ALA A O 1
ATOM 2362 N N . VAL A 1 288 ? 2.573 14.901 -14.984 1.00 98.00 288 VAL A N 1
ATOM 2363 C CA . VAL A 1 288 ? 3.167 13.566 -15.177 1.00 98.00 288 VAL A CA 1
ATOM 2364 C C . VAL A 1 288 ? 2.677 12.605 -14.098 1.00 98.00 288 VAL A C 1
ATOM 2366 O O . VAL A 1 288 ? 2.323 11.477 -14.425 1.00 98.00 288 VAL A O 1
ATOM 2369 N N . GLY A 1 289 ? 2.589 13.061 -12.844 1.00 97.56 289 GLY A N 1
ATOM 2370 C CA . GLY A 1 289 ? 2.000 12.287 -11.749 1.00 97.56 289 GLY A CA 1
ATOM 2371 C C . GLY A 1 289 ? 0.557 11.876 -12.037 1.00 97.56 289 GLY A C 1
ATOM 2372 O O . GLY A 1 289 ? 0.233 10.694 -11.982 1.00 97.56 289 GLY A O 1
ATOM 2373 N N . GLN A 1 290 ? -0.283 12.830 -12.448 1.00 97.81 290 GLN A N 1
ATOM 2374 C CA . GLN A 1 290 ? -1.666 12.552 -12.836 1.00 97.81 290 GLN A CA 1
ATOM 2375 C C . GLN A 1 290 ? -1.739 11.583 -14.025 1.00 97.81 290 GLN A C 1
ATOM 2377 O O . GLN A 1 290 ? -2.469 10.594 -13.965 1.00 97.81 290 GLN A O 1
ATOM 2382 N N . LYS A 1 291 ? -0.939 11.817 -15.077 1.00 98.25 291 LYS A N 1
ATOM 2383 C CA . LYS A 1 291 ? -0.866 10.912 -16.234 1.00 98.25 291 LYS A CA 1
ATOM 2384 C C . LYS A 1 291 ? -0.443 9.502 -15.808 1.00 98.25 291 LYS A C 1
ATOM 2386 O O . LYS A 1 291 ? -0.945 8.534 -16.369 1.00 98.25 291 LYS A O 1
ATOM 2391 N N . GLN A 1 292 ? 0.454 9.359 -14.829 1.00 98.50 292 GLN A N 1
ATOM 2392 C CA . GLN A 1 292 ? 0.857 8.050 -14.312 1.00 98.50 292 GLN A CA 1
ATOM 2393 C C . GLN A 1 292 ? -0.304 7.344 -13.610 1.00 98.50 292 GLN A C 1
ATOM 2395 O O . GLN A 1 292 ? -0.534 6.170 -13.892 1.00 98.50 292 GLN A O 1
ATOM 2400 N N . SER A 1 293 ? -1.059 8.043 -12.758 1.00 97.12 293 SER A N 1
ATOM 2401 C CA . SER A 1 293 ? -2.242 7.476 -12.097 1.00 97.12 293 SER A CA 1
ATOM 2402 C C . SER A 1 293 ? -3.314 7.045 -13.108 1.00 97.12 293 SER A C 1
ATOM 2404 O O . SER A 1 293 ? -3.886 5.971 -12.968 1.00 97.12 293 SER A O 1
ATOM 2406 N N . GLU A 1 294 ? -3.531 7.821 -14.176 1.00 98.00 294 GLU A N 1
ATOM 2407 C CA . GLU A 1 294 ? -4.448 7.475 -15.280 1.00 98.00 294 GLU A CA 1
ATOM 2408 C C . GLU A 1 294 ? -3.981 6.261 -16.110 1.00 98.00 294 GLU A C 1
ATOM 2410 O O . GLU A 1 294 ? -4.768 5.666 -16.845 1.00 98.00 294 GLU A O 1
ATOM 2415 N N . ASN A 1 295 ? -2.701 5.888 -16.007 1.00 98.44 295 ASN A N 1
ATOM 2416 C CA . ASN A 1 295 ? -2.105 4.742 -16.696 1.00 98.44 295 ASN A CA 1
ATOM 2417 C C . ASN A 1 295 ? -1.924 3.511 -15.789 1.00 98.44 295 ASN A C 1
ATOM 2419 O O . ASN A 1 295 ? -1.244 2.565 -16.192 1.00 98.44 295 ASN A O 1
ATOM 2423 N N . ILE A 1 296 ? -2.538 3.488 -14.603 1.00 98.62 296 ILE A N 1
ATOM 2424 C CA . ILE A 1 296 ? -2.725 2.273 -13.799 1.00 98.62 296 ILE A CA 1
ATOM 2425 C C . ILE A 1 296 ? -4.134 1.728 -14.058 1.00 98.62 296 ILE A C 1
ATOM 2427 O O . ILE A 1 296 ? -5.112 2.468 -14.002 1.00 98.62 296 ILE A O 1
ATOM 2431 N N . PHE A 1 297 ? -4.243 0.439 -14.383 1.00 98.62 297 PHE A N 1
ATOM 2432 C CA . PHE A 1 297 ? -5.488 -0.174 -14.881 1.00 98.62 297 PHE A CA 1
ATOM 2433 C C . PHE A 1 297 ? -6.196 -1.073 -13.869 1.00 98.62 297 PHE A C 1
ATOM 2435 O O . PHE A 1 297 ? -7.195 -1.707 -14.200 1.00 98.62 297 PHE A O 1
ATOM 2442 N N . VAL A 1 298 ? -5.686 -1.114 -12.645 1.00 98.50 298 VAL A N 1
ATOM 2443 C CA . VAL A 1 298 ? -6.252 -1.857 -11.519 1.00 98.50 298 VAL A CA 1
ATOM 2444 C C . VAL A 1 298 ? -6.467 -0.914 -10.341 1.00 98.50 298 VAL A C 1
ATOM 2446 O O . VAL A 1 298 ? -5.935 0.197 -10.315 1.00 98.50 298 VAL A O 1
ATOM 2449 N N . LYS A 1 299 ? -7.243 -1.351 -9.356 1.00 97.88 299 LYS A N 1
ATOM 2450 C CA . LYS A 1 299 ? -7.506 -0.628 -8.103 1.00 97.88 299 LYS A CA 1
ATOM 2451 C C . LYS A 1 299 ? -7.421 -1.570 -6.904 1.00 97.88 299 LYS A C 1
ATOM 2453 O O . LYS A 1 299 ? -7.467 -2.787 -7.057 1.00 97.88 299 LYS A O 1
ATOM 2458 N N . ASN A 1 300 ? -7.342 -0.998 -5.703 1.00 97.75 300 ASN A N 1
ATOM 2459 C CA . ASN A 1 300 ? -7.383 -1.771 -4.459 1.00 97.75 300 ASN A CA 1
ATOM 2460 C C . ASN A 1 300 ? -8.609 -2.695 -4.417 1.00 97.75 300 ASN A C 1
ATOM 2462 O O . ASN A 1 300 ? -9.734 -2.264 -4.685 1.00 97.75 300 ASN A O 1
ATOM 2466 N N . GLY A 1 301 ? -8.375 -3.954 -4.056 1.00 96.56 301 GLY A N 1
ATOM 2467 C CA . GLY A 1 301 ? -9.370 -5.020 -3.997 1.00 96.56 301 GLY A CA 1
ATOM 2468 C C . GLY A 1 301 ? -9.576 -5.793 -5.302 1.00 96.56 301 GLY A C 1
ATOM 2469 O O . GLY A 1 301 ? -10.269 -6.809 -5.266 1.00 96.56 301 GLY A O 1
ATOM 2470 N N . ASP A 1 302 ? -8.994 -5.365 -6.427 1.00 98.06 302 ASP A N 1
ATOM 2471 C CA . ASP A 1 302 ? -9.045 -6.151 -7.663 1.00 98.06 302 ASP A CA 1
ATOM 2472 C C . ASP A 1 302 ? -8.226 -7.444 -7.514 1.00 98.06 302 ASP A C 1
ATOM 2474 O O . ASP A 1 302 ? -7.133 -7.444 -6.943 1.00 98.06 302 ASP A O 1
ATOM 2478 N N . GLU A 1 303 ? -8.747 -8.544 -8.055 1.00 98.38 303 GLU A N 1
ATOM 2479 C CA . GLU A 1 303 ? -8.015 -9.802 -8.217 1.00 98.38 303 GLU A CA 1
ATOM 2480 C C . GLU A 1 303 ? -7.287 -9.787 -9.566 1.00 98.38 303 GLU A C 1
ATOM 2482 O O . GLU A 1 303 ? -7.878 -9.446 -10.593 1.00 98.38 303 GLU A O 1
ATOM 2487 N N . VAL A 1 304 ? -6.010 -10.164 -9.569 1.00 98.44 304 VAL A N 1
ATOM 2488 C CA . VAL A 1 304 ? -5.168 -10.227 -10.772 1.00 98.44 304 VAL A CA 1
ATOM 2489 C C . VAL A 1 304 ? -4.574 -11.617 -10.942 1.00 98.44 304 VAL A C 1
ATOM 2491 O O . VAL A 1 304 ? -4.391 -12.354 -9.973 1.00 98.44 304 VAL A O 1
ATOM 2494 N N . LYS A 1 305 ? -4.245 -11.974 -12.183 1.00 98.19 305 LYS A N 1
ATOM 2495 C CA . LYS A 1 305 ? -3.545 -13.208 -12.559 1.00 98.19 305 LYS A CA 1
ATOM 2496 C C . LYS A 1 305 ? -2.184 -12.892 -13.186 1.00 98.19 305 LYS A C 1
ATOM 2498 O O . LYS A 1 305 ? -2.013 -11.811 -13.759 1.00 98.19 305 LYS A O 1
ATOM 2503 N N . PRO A 1 306 ? -1.215 -13.831 -13.160 1.00 98.06 306 PRO A N 1
ATOM 2504 C CA . PRO A 1 306 ? 0.066 -13.634 -13.819 1.00 98.06 306 PRO A CA 1
ATOM 2505 C C . PRO A 1 306 ? -0.149 -13.317 -15.298 1.00 98.06 306 PRO A C 1
ATOM 2507 O O . PRO A 1 306 ? -0.777 -14.082 -16.031 1.00 98.06 306 PRO A O 1
ATOM 2510 N N . GLY A 1 307 ? 0.402 -12.194 -15.744 1.00 97.81 307 GLY A N 1
ATOM 2511 C CA . GLY A 1 307 ? 0.288 -11.728 -17.120 1.00 97.81 307 GLY A CA 1
ATOM 2512 C C . GLY A 1 307 ? -0.760 -10.641 -17.366 1.00 97.81 307 GLY A C 1
ATOM 2513 O O . GLY A 1 307 ? -0.677 -9.999 -18.417 1.00 97.81 307 GLY A O 1
ATOM 2514 N N . ASP A 1 308 ? -1.667 -10.378 -16.422 1.00 98.69 308 ASP A N 1
ATOM 2515 C CA . ASP A 1 308 ? -2.635 -9.281 -16.531 1.00 98.69 308 ASP A CA 1
ATOM 2516 C C . ASP A 1 308 ? -1.918 -7.929 -16.566 1.00 98.69 308 ASP A C 1
ATOM 2518 O O . ASP A 1 308 ? -0.995 -7.683 -15.788 1.00 98.69 308 ASP A O 1
ATOM 2522 N N . ILE A 1 309 ? -2.326 -7.032 -17.468 1.00 98.75 309 ILE A N 1
ATOM 2523 C CA . ILE A 1 309 ? -1.732 -5.693 -17.562 1.00 98.75 309 ILE A CA 1
ATOM 2524 C C . ILE A 1 309 ? -2.209 -4.850 -16.380 1.00 98.75 309 ILE A C 1
ATOM 2526 O O . ILE A 1 309 ? -3.391 -4.532 -16.288 1.00 98.75 309 ILE A O 1
ATOM 2530 N N . ILE A 1 310 ? -1.278 -4.435 -15.522 1.00 98.75 310 ILE A N 1
ATOM 2531 C CA . ILE A 1 310 ? -1.574 -3.630 -14.325 1.00 98.75 310 ILE A CA 1
ATOM 2532 C C . ILE A 1 310 ? -1.381 -2.132 -14.565 1.00 98.75 310 ILE A C 1
ATOM 2534 O O . ILE A 1 310 ? -1.984 -1.307 -13.882 1.00 98.75 310 ILE A O 1
ATOM 2538 N N . GLY A 1 311 ? -0.576 -1.760 -15.561 1.00 98.69 311 GLY A N 1
ATOM 2539 C CA . GLY A 1 311 ? -0.380 -0.364 -15.920 1.00 98.69 311 GLY A CA 1
ATOM 2540 C C . GLY A 1 311 ? 0.696 -0.143 -16.973 1.00 98.69 311 GLY A C 1
ATOM 2541 O O . GLY A 1 311 ? 1.290 -1.082 -17.512 1.00 98.69 311 GLY A O 1
ATOM 2542 N N . LYS A 1 312 ? 0.945 1.130 -17.271 1.00 98.81 312 LYS A N 1
ATOM 2543 C CA . LYS A 1 312 ? 2.015 1.596 -18.156 1.00 98.81 312 LYS A CA 1
ATOM 2544 C C . LYS A 1 312 ? 2.873 2.621 -17.430 1.00 98.81 312 LYS A C 1
ATOM 2546 O O . LYS A 1 312 ? 2.337 3.498 -16.755 1.00 98.81 312 LYS A O 1
ATOM 2551 N N . LEU A 1 313 ? 4.192 2.536 -17.589 1.00 98.69 313 LEU A N 1
ATOM 2552 C CA . LEU A 1 313 ? 5.087 3.552 -17.038 1.00 98.69 313 LEU A CA 1
ATOM 2553 C C . LEU A 1 313 ? 5.055 4.805 -17.913 1.00 98.69 313 LEU A C 1
ATOM 2555 O O . LEU A 1 313 ? 5.310 4.729 -19.113 1.00 98.69 313 LEU A O 1
ATOM 2559 N N . VAL A 1 314 ? 4.792 5.955 -17.301 1.00 98.50 314 VAL A N 1
ATOM 2560 C CA . VAL A 1 314 ? 4.998 7.270 -17.906 1.00 98.50 314 VAL A CA 1
ATOM 2561 C C . VAL A 1 314 ? 6.464 7.659 -17.703 1.00 98.50 314 VAL A C 1
ATOM 2563 O O . VAL A 1 314 ? 6.851 8.149 -16.640 1.00 98.50 314 VAL A O 1
ATOM 2566 N N . ALA A 1 315 ? 7.293 7.414 -18.716 1.00 95.75 315 ALA A N 1
ATOM 2567 C CA . ALA A 1 315 ? 8.735 7.623 -18.648 1.00 95.75 315 ALA A CA 1
ATOM 2568 C C . ALA A 1 315 ? 9.082 9.065 -19.040 1.00 95.75 315 ALA A C 1
ATOM 2570 O O . ALA A 1 315 ? 9.076 9.423 -20.217 1.00 95.75 315 ALA A O 1
ATOM 2571 N N . SER A 1 316 ? 9.363 9.916 -18.047 1.00 92.81 316 SER A N 1
ATOM 2572 C CA . SER A 1 316 ? 9.673 11.332 -18.300 1.00 92.81 316 SER A CA 1
ATOM 2573 C C . SER A 1 316 ? 11.130 11.593 -18.705 1.00 92.81 316 SER A C 1
ATOM 2575 O O . SER A 1 316 ? 11.428 12.650 -19.260 1.00 92.81 316 SER A O 1
ATOM 2577 N N . ASN A 1 317 ? 12.030 10.649 -18.413 1.00 95.25 317 ASN A N 1
ATOM 2578 C CA . ASN A 1 317 ? 13.452 10.657 -18.757 1.00 95.25 317 ASN A CA 1
ATOM 2579 C C . ASN A 1 317 ? 14.034 9.233 -18.642 1.00 95.25 317 ASN A C 1
ATOM 2581 O O . ASN A 1 317 ? 13.338 8.310 -18.218 1.00 95.25 317 ASN A O 1
ATOM 2585 N N . ASP A 1 318 ? 15.319 9.081 -18.966 1.00 95.94 318 ASP A N 1
ATOM 2586 C CA . ASP A 1 318 ? 16.027 7.791 -18.993 1.00 95.94 318 ASP A CA 1
ATOM 2587 C C . ASP A 1 318 ? 16.224 7.139 -17.609 1.00 95.94 318 ASP A C 1
ATOM 2589 O O . ASP A 1 318 ? 16.615 5.974 -17.524 1.00 95.94 318 ASP A O 1
ATOM 2593 N N . SER A 1 319 ? 15.965 7.867 -16.517 1.00 97.00 319 SER A N 1
ATOM 2594 C CA . SER A 1 319 ? 15.996 7.321 -15.155 1.00 97.00 319 SER A CA 1
ATOM 2595 C C . SER A 1 319 ? 14.654 6.738 -14.721 1.00 97.00 319 SER A C 1
ATOM 2597 O O . SER A 1 319 ? 14.604 6.063 -13.694 1.00 97.00 319 SER A O 1
ATOM 2599 N N . ALA A 1 320 ? 13.570 6.987 -15.464 1.00 98.25 320 ALA A N 1
ATOM 2600 C CA . ALA A 1 320 ? 12.270 6.418 -15.144 1.00 98.25 320 ALA A CA 1
ATOM 2601 C C . ALA A 1 320 ? 12.316 4.889 -15.264 1.00 98.25 320 ALA A C 1
ATOM 2603 O O . ALA A 1 320 ? 12.816 4.346 -16.250 1.00 98.25 320 ALA A O 1
ATOM 2604 N N . HIS A 1 321 ? 11.789 4.194 -14.262 1.00 98.56 321 HIS A N 1
ATOM 2605 C CA . HIS A 1 321 ? 11.794 2.735 -14.211 1.00 98.56 321 HIS A CA 1
ATOM 2606 C C . HIS A 1 321 ? 10.626 2.200 -13.382 1.00 98.56 321 HIS A C 1
ATOM 2608 O O . HIS A 1 321 ? 9.877 2.952 -12.755 1.00 98.56 321 HIS A O 1
ATOM 2614 N N . VAL A 1 322 ? 10.464 0.879 -13.406 1.00 98.62 322 VAL A N 1
ATOM 2615 C CA . VAL A 1 322 ? 9.613 0.162 -12.455 1.00 98.62 322 VAL A CA 1
ATOM 2616 C C . VAL A 1 322 ? 10.501 -0.648 -11.521 1.00 98.62 322 VAL A C 1
ATOM 2618 O O . VAL A 1 322 ? 11.180 -1.557 -11.992 1.00 98.62 322 VAL A O 1
ATOM 2621 N N . ASP A 1 323 ? 10.489 -0.322 -10.231 1.00 98.38 323 ASP A N 1
ATOM 2622 C CA . ASP A 1 323 ? 11.138 -1.100 -9.165 1.00 98.38 323 ASP A CA 1
ATOM 2623 C C . ASP A 1 323 ? 10.210 -2.247 -8.738 1.00 98.38 323 ASP A C 1
ATOM 2625 O O . ASP A 1 323 ? 9.058 -2.011 -8.371 1.00 98.38 323 ASP A O 1
ATOM 2629 N N . LEU A 1 324 ? 10.689 -3.491 -8.808 1.00 98.50 324 LEU A N 1
ATOM 2630 C CA . LEU A 1 324 ? 9.975 -4.691 -8.362 1.00 98.50 324 LEU A CA 1
ATOM 2631 C C . LEU A 1 324 ? 10.628 -5.261 -7.099 1.00 98.50 324 LEU A C 1
ATOM 2633 O O . LEU A 1 324 ? 11.772 -5.717 -7.136 1.00 98.50 324 LEU A O 1
ATOM 2637 N N . GLY A 1 325 ? 9.873 -5.329 -6.006 1.00 97.19 325 GLY A N 1
ATOM 2638 C CA . GLY A 1 325 ? 10.302 -5.926 -4.742 1.00 97.19 325 GLY A CA 1
ATOM 2639 C C . GLY A 1 325 ? 9.346 -7.007 -4.243 1.00 97.19 325 GLY A C 1
ATOM 2640 O O . GLY A 1 325 ? 8.153 -6.983 -4.536 1.00 97.19 325 GLY A O 1
ATOM 2641 N N . ILE A 1 326 ? 9.861 -7.944 -3.446 1.00 96.81 326 ILE A N 1
ATOM 2642 C CA . ILE A 1 326 ? 9.057 -8.961 -2.751 1.00 96.81 326 ILE A CA 1
ATOM 2643 C C . ILE A 1 326 ? 9.292 -8.806 -1.263 1.00 96.81 326 ILE A C 1
ATOM 2645 O O . ILE A 1 326 ? 10.441 -8.822 -0.839 1.00 96.81 326 ILE A O 1
ATOM 2649 N N . LEU A 1 327 ? 8.231 -8.708 -0.473 1.00 94.94 327 LEU A N 1
ATOM 2650 C CA . LEU A 1 327 ? 8.290 -8.780 0.980 1.00 94.94 327 LEU A CA 1
ATOM 2651 C C . LEU A 1 327 ? 7.736 -10.129 1.433 1.00 94.94 327 LEU A C 1
ATOM 2653 O O . LEU A 1 327 ? 6.716 -10.588 0.919 1.00 94.94 327 LEU A O 1
ATOM 2657 N N . GLN A 1 328 ? 8.377 -10.748 2.423 1.00 90.56 328 GLN A N 1
ATOM 2658 C CA . GLN A 1 328 ? 7.803 -11.903 3.107 1.00 90.56 328 GLN A CA 1
ATOM 2659 C C . GLN A 1 328 ? 7.025 -11.448 4.348 1.00 90.56 328 GLN A C 1
ATOM 2661 O O . GLN A 1 328 ? 7.612 -11.018 5.348 1.00 90.56 328 GLN A O 1
ATOM 2666 N N . LEU A 1 329 ? 5.702 -11.594 4.295 1.00 81.62 329 LEU A N 1
ATOM 2667 C CA . LEU A 1 329 ? 4.807 -11.315 5.409 1.00 81.62 329 LEU A CA 1
ATOM 2668 C C . LEU A 1 329 ? 5.107 -12.293 6.561 1.00 81.62 329 LEU A C 1
ATOM 2670 O O . LEU A 1 329 ? 5.276 -13.497 6.365 1.00 81.62 329 LEU A O 1
ATOM 2674 N N . GLY A 1 330 ? 5.231 -11.765 7.782 1.00 73.62 330 GLY A N 1
ATOM 2675 C CA . GLY A 1 330 ? 5.411 -12.564 9.002 1.00 73.62 330 GLY A CA 1
ATOM 2676 C C . GLY A 1 330 ? 6.848 -12.943 9.394 1.00 73.62 330 GLY A C 1
ATOM 2677 O O . GLY A 1 330 ? 7.009 -13.604 10.417 1.00 73.62 330 GLY A O 1
ATOM 2678 N N . LYS A 1 331 ? 7.887 -12.533 8.647 1.00 71.75 331 LYS A N 1
ATOM 2679 C CA . LYS A 1 331 ? 9.292 -12.660 9.096 1.00 71.75 331 LYS A CA 1
ATOM 2680 C C . LYS A 1 331 ? 9.877 -11.345 9.601 1.00 71.75 331 LYS A C 1
ATOM 2682 O O . LYS A 1 331 ? 10.003 -11.155 10.803 1.00 71.75 331 LYS A O 1
ATOM 2687 N N . SER A 1 332 ? 10.259 -10.464 8.682 1.00 70.06 332 SER A N 1
ATOM 2688 C CA 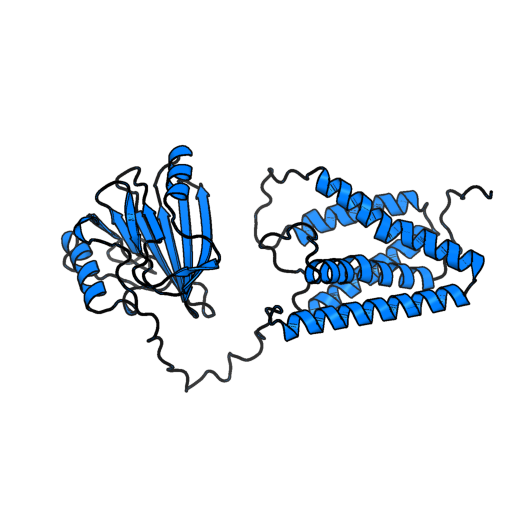. SER A 1 332 ? 10.986 -9.227 8.996 1.00 70.06 332 SER A CA 1
ATOM 2689 C C . SER A 1 332 ? 10.380 -7.986 8.344 1.00 70.06 332 SER A C 1
ATOM 2691 O O . SER A 1 332 ? 10.790 -6.879 8.671 1.00 70.06 332 SER A O 1
ATOM 2693 N N . GLY A 1 333 ? 9.429 -8.149 7.413 1.00 76.31 333 GLY A N 1
ATOM 2694 C CA . GLY A 1 333 ? 8.967 -7.047 6.561 1.00 76.31 333 GLY A CA 1
ATOM 2695 C C . GLY A 1 333 ? 10.050 -6.523 5.610 1.00 76.31 333 GLY A C 1
ATOM 2696 O O . GLY A 1 333 ? 9.828 -5.540 4.912 1.00 76.31 333 GLY A O 1
ATOM 2697 N N . GLU A 1 334 ? 11.221 -7.164 5.559 1.00 85.31 334 GLU A N 1
ATOM 2698 C CA . GLU A 1 334 ? 12.280 -6.789 4.633 1.00 85.31 334 GLU A CA 1
ATOM 2699 C C . GLU A 1 334 ? 11.998 -7.357 3.245 1.00 85.31 334 GLU A C 1
ATOM 2701 O O . GLU A 1 334 ? 11.440 -8.450 3.081 1.00 85.31 334 GLU A O 1
ATOM 2706 N N . ARG A 1 335 ? 12.419 -6.597 2.234 1.00 93.06 335 ARG A N 1
ATOM 2707 C CA . ARG A 1 335 ? 12.404 -7.077 0.862 1.00 93.06 335 ARG A CA 1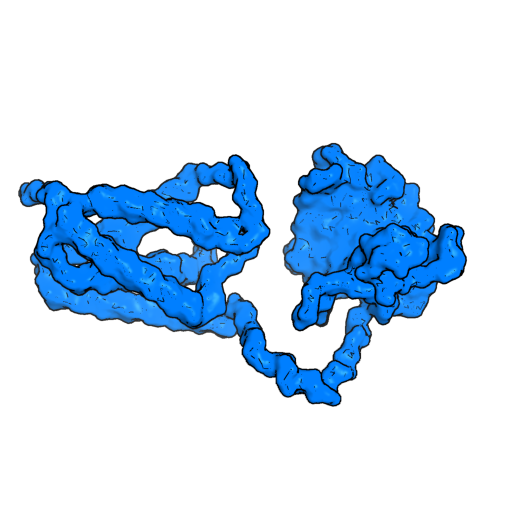
ATOM 2708 C C . ARG A 1 335 ? 13.474 -8.155 0.673 1.00 93.06 335 ARG A C 1
ATOM 2710 O O . ARG A 1 335 ? 14.570 -8.046 1.218 1.00 93.06 335 ARG A O 1
ATOM 2717 N N . ILE A 1 336 ? 13.146 -9.179 -0.104 1.00 94.81 336 ILE A N 1
ATOM 2718 C CA . ILE A 1 336 ? 14.004 -10.328 -0.403 1.00 94.81 336 ILE A CA 1
ATOM 2719 C C . ILE A 1 336 ? 14.338 -10.386 -1.893 1.00 94.81 336 ILE A C 1
ATOM 2721 O O . ILE A 1 336 ? 13.636 -9.813 -2.726 1.00 94.81 336 ILE A O 1
ATOM 2725 N N . CYS A 1 337 ? 15.399 -11.120 -2.227 1.00 95.38 337 CYS A N 1
ATOM 2726 C CA . CYS A 1 337 ? 15.810 -11.332 -3.609 1.00 95.38 337 CYS A CA 1
ATOM 2727 C C . CYS A 1 337 ? 14.682 -12.001 -4.429 1.00 95.38 337 CYS A C 1
ATOM 2729 O O . CYS A 1 337 ? 14.225 -13.082 -4.044 1.00 95.38 337 CYS A O 1
ATOM 2731 N N . PRO A 1 338 ? 14.275 -11.422 -5.577 1.00 95.94 338 PRO A N 1
ATOM 2732 C CA . PRO A 1 338 ? 13.250 -12.015 -6.441 1.00 95.94 338 PRO A CA 1
ATOM 2733 C C . PRO A 1 338 ? 13.696 -13.257 -7.230 1.00 95.94 338 PRO A C 1
ATOM 2735 O O . PRO A 1 338 ? 12.859 -14.070 -7.620 1.00 95.94 338 PRO A O 1
ATOM 2738 N N . GLU A 1 339 ? 15.004 -13.424 -7.465 1.00 95.62 339 GLU A N 1
ATOM 2739 C CA . GLU A 1 339 ? 15.574 -14.446 -8.360 1.00 95.62 339 GLU A CA 1
ATOM 2740 C C . GLU A 1 339 ? 15.099 -15.893 -8.102 1.00 95.62 339 GLU A C 1
ATOM 2742 O O . GLU A 1 339 ? 14.794 -16.575 -9.084 1.00 95.62 339 GLU A O 1
ATOM 2747 N N . PRO A 1 340 ? 14.993 -16.389 -6.849 1.00 95.06 340 PRO A N 1
ATOM 2748 C CA . PRO A 1 340 ? 14.569 -17.764 -6.573 1.00 95.06 340 PRO A CA 1
ATOM 2749 C C . PRO A 1 340 ? 13.127 -18.082 -6.983 1.00 95.06 340 PRO A C 1
ATOM 2751 O O . PRO A 1 340 ? 12.793 -19.254 -7.135 1.00 95.06 340 PRO A O 1
ATOM 2754 N N . TYR A 1 341 ? 12.284 -17.062 -7.155 1.00 95.50 341 TYR A N 1
ATOM 2755 C CA . TYR A 1 341 ? 10.851 -17.208 -7.434 1.00 95.50 341 TYR A CA 1
ATOM 2756 C C . TYR A 1 341 ? 10.512 -17.057 -8.923 1.00 95.50 341 TYR A C 1
ATOM 2758 O O . TYR A 1 341 ? 9.369 -17.257 -9.340 1.00 95.50 341 TYR A O 1
ATOM 2766 N N . PHE A 1 342 ? 11.494 -16.706 -9.756 1.00 95.31 342 PHE A N 1
ATOM 2767 C CA . PHE A 1 342 ? 11.321 -16.714 -11.202 1.00 95.31 342 PHE A CA 1
ATOM 2768 C C . PHE A 1 342 ? 11.418 -18.132 -11.759 1.00 95.31 342 PHE A C 1
ATOM 2770 O O . PHE A 1 342 ? 12.267 -18.934 -11.364 1.00 95.31 342 PHE A O 1
ATOM 2777 N N . THR A 1 343 ? 10.592 -18.425 -12.764 1.00 92.62 343 THR A N 1
ATOM 2778 C CA . THR A 1 343 ? 10.796 -19.620 -13.593 1.00 92.62 343 THR A CA 1
ATOM 2779 C C . THR A 1 343 ? 12.144 -19.548 -14.315 1.00 92.62 343 THR A C 1
ATOM 2781 O O . THR A 1 343 ? 12.730 -18.473 -14.485 1.00 92.62 343 THR A O 1
ATOM 2784 N N . LYS A 1 344 ? 12.651 -20.693 -14.784 1.00 93.88 344 LYS A N 1
ATOM 2785 C CA . LYS A 1 344 ? 13.938 -20.760 -15.490 1.00 93.88 344 LYS A CA 1
ATOM 2786 C C . LYS A 1 344 ? 13.953 -19.856 -16.727 1.00 93.88 344 LYS A C 1
ATOM 2788 O O . LYS A 1 344 ? 14.953 -19.194 -16.998 1.00 93.88 344 LYS A O 1
ATOM 2793 N N . GLU A 1 345 ? 12.841 -19.807 -17.451 1.00 95.75 345 GLU A N 1
ATOM 2794 C CA . GLU A 1 345 ? 12.657 -19.015 -18.665 1.00 95.75 345 GLU A CA 1
ATOM 2795 C C . GLU A 1 345 ? 12.665 -17.513 -18.353 1.00 95.75 345 GLU A C 1
ATOM 2797 O O . GLU A 1 345 ? 13.344 -16.739 -19.031 1.00 95.75 345 GLU A O 1
ATOM 2802 N N . VAL A 1 346 ? 11.965 -17.109 -17.289 1.00 97.19 346 VAL A N 1
ATOM 2803 C CA . VAL A 1 346 ? 11.901 -15.714 -16.824 1.00 97.19 346 VAL A CA 1
ATOM 2804 C C . VAL A 1 346 ? 13.261 -15.254 -16.317 1.00 97.19 346 VAL A C 1
ATOM 2806 O O . VAL A 1 346 ? 13.748 -14.200 -16.725 1.00 97.19 346 VAL A O 1
ATOM 2809 N N . LYS A 1 347 ? 13.926 -16.080 -15.504 1.00 96.62 347 LYS A N 1
ATOM 2810 C CA . LYS A 1 347 ? 15.287 -15.825 -15.032 1.00 96.62 347 LYS A CA 1
ATOM 2811 C C . LYS A 1 347 ? 16.252 -15.627 -16.200 1.00 96.62 347 LYS A C 1
ATOM 2813 O O . LYS A 1 347 ? 17.017 -14.667 -16.199 1.00 96.62 347 LYS A O 1
ATOM 2818 N N . ALA A 1 348 ? 16.201 -16.497 -17.210 1.00 97.00 348 ALA A N 1
ATOM 2819 C CA . ALA A 1 348 ? 17.044 -16.374 -18.396 1.00 97.00 348 ALA A CA 1
ATOM 2820 C C . ALA A 1 348 ? 16.761 -15.083 -19.185 1.00 97.00 348 ALA A C 1
ATOM 2822 O O . ALA A 1 348 ? 17.694 -14.465 -19.687 1.00 97.00 348 ALA A O 1
ATOM 2823 N N . SER A 1 349 ? 15.497 -14.664 -19.282 1.00 97.62 349 SER A N 1
ATOM 2824 C CA . SER A 1 349 ? 15.091 -13.414 -19.942 1.00 97.62 349 SER A CA 1
ATOM 2825 C C . SER A 1 349 ? 15.635 -12.174 -19.230 1.00 97.62 349 SER A C 1
ATOM 2827 O O . SER A 1 349 ? 16.252 -11.320 -19.862 1.00 97.62 349 SER A O 1
ATOM 2829 N N . ILE A 1 350 ? 15.537 -12.119 -17.901 1.00 97.94 350 ILE A N 1
ATOM 2830 C CA . ILE A 1 350 ? 16.097 -11.012 -17.114 1.00 97.94 350 ILE A CA 1
ATOM 2831 C C . ILE A 1 350 ? 17.634 -11.018 -17.161 1.00 97.94 350 ILE A C 1
ATOM 2833 O O . ILE A 1 350 ? 18.242 -9.966 -17.347 1.00 97.94 350 ILE A O 1
ATOM 2837 N N . LEU A 1 351 ? 18.276 -12.187 -17.056 1.00 96.81 351 LEU A N 1
ATOM 2838 C CA . LEU A 1 351 ? 19.737 -12.286 -17.141 1.00 96.81 351 LEU A CA 1
ATOM 2839 C C . LEU A 1 351 ? 20.275 -11.845 -18.506 1.00 96.81 351 LEU A C 1
ATOM 2841 O O . LEU A 1 351 ? 21.309 -11.193 -18.537 1.00 96.81 351 LEU A O 1
ATOM 2845 N N . ARG A 1 352 ? 19.569 -12.098 -19.619 1.00 97.50 352 ARG A N 1
ATOM 2846 C CA . ARG A 1 352 ? 19.959 -11.544 -20.931 1.00 97.50 352 ARG A CA 1
ATOM 2847 C C . ARG A 1 352 ? 20.020 -10.017 -20.922 1.00 97.50 352 ARG A C 1
ATOM 2849 O O . ARG A 1 352 ? 20.961 -9.450 -21.472 1.00 97.50 352 ARG A O 1
ATOM 2856 N N . LEU A 1 353 ? 19.046 -9.360 -20.289 1.00 97.69 353 LEU A N 1
ATOM 2857 C CA . LEU A 1 353 ? 19.021 -7.900 -20.166 1.00 97.69 353 LEU A CA 1
ATOM 2858 C C . LEU A 1 353 ? 20.162 -7.382 -19.280 1.00 97.69 353 LEU A C 1
ATOM 2860 O O . LEU A 1 353 ? 20.780 -6.379 -19.619 1.00 97.69 353 LEU A O 1
ATOM 2864 N N . ILE A 1 354 ? 20.477 -8.076 -18.182 1.00 96.44 354 ILE A N 1
ATOM 2865 C CA . ILE A 1 354 ? 21.603 -7.734 -17.293 1.00 96.44 354 ILE A CA 1
ATOM 2866 C C . ILE A 1 354 ? 22.947 -7.930 -18.010 1.00 96.44 354 ILE A C 1
ATOM 2868 O O . ILE A 1 354 ? 23.809 -7.051 -17.986 1.00 96.44 354 ILE A O 1
ATOM 2872 N N . HIS A 1 355 ? 23.126 -9.072 -18.675 1.00 96.75 355 HIS A N 1
ATOM 2873 C CA . HIS A 1 355 ? 24.378 -9.474 -19.324 1.00 96.75 355 HIS A CA 1
ATOM 2874 C C . HIS A 1 355 ? 24.706 -8.680 -20.582 1.00 96.75 355 HIS A C 1
ATOM 2876 O O . HIS A 1 355 ? 25.859 -8.678 -21.005 1.00 96.75 355 HIS A O 1
ATOM 2882 N N . LYS A 1 356 ? 23.727 -7.966 -21.147 1.00 95.50 356 LYS A N 1
ATOM 2883 C CA . LYS A 1 356 ? 23.954 -7.000 -22.226 1.00 95.50 356 LYS A CA 1
ATOM 2884 C C . LYS A 1 356 ? 24.972 -5.927 -21.825 1.00 95.50 356 LYS A C 1
ATOM 2886 O O . LYS A 1 356 ? 25.851 -5.610 -22.621 1.00 95.50 356 LYS A O 1
ATOM 2891 N N . ASP A 1 357 ? 24.861 -5.418 -20.600 1.00 93.38 357 ASP A N 1
ATOM 2892 C CA . ASP A 1 357 ? 25.740 -4.369 -20.073 1.00 93.38 357 ASP A CA 1
ATOM 2893 C C . ASP A 1 357 ? 26.806 -4.940 -19.122 1.00 93.38 357 ASP A C 1
ATOM 2895 O O . ASP A 1 357 ? 27.890 -4.373 -18.977 1.00 93.38 357 ASP A O 1
ATOM 2899 N N . TYR A 1 358 ? 26.518 -6.081 -18.482 1.00 95.06 358 TYR A N 1
ATOM 2900 C CA . TYR A 1 358 ? 27.370 -6.683 -17.458 1.00 95.06 358 TYR A CA 1
ATOM 2901 C C . TYR A 1 358 ? 27.421 -8.219 -17.561 1.00 95.06 358 TYR A C 1
ATOM 2903 O O . TYR A 1 358 ? 26.737 -8.900 -16.792 1.00 95.06 358 TYR A O 1
ATOM 2911 N N . PRO A 1 359 ? 28.239 -8.787 -18.468 1.00 95.25 359 PRO A N 1
ATOM 2912 C CA . PRO A 1 359 ? 28.221 -10.217 -18.808 1.00 95.25 359 PRO A CA 1
ATOM 2913 C C . PRO A 1 359 ? 28.370 -11.191 -17.629 1.00 95.25 359 PRO A C 1
ATOM 2915 O O . PRO A 1 359 ? 27.813 -12.283 -17.666 1.00 95.25 359 PRO A O 1
ATOM 2918 N N . ASP A 1 360 ? 29.081 -10.787 -16.574 1.00 93.69 360 ASP A N 1
ATOM 2919 C CA . ASP A 1 360 ? 29.412 -11.655 -15.436 1.00 93.69 360 ASP A CA 1
ATOM 2920 C C . ASP A 1 360 ? 28.563 -11.382 -14.182 1.00 93.69 360 ASP A C 1
ATOM 2922 O O . ASP A 1 360 ? 28.824 -11.943 -13.114 1.00 93.69 360 ASP A O 1
ATOM 2926 N N . ARG A 1 361 ? 27.565 -10.488 -14.257 1.00 93.31 361 ARG A N 1
ATOM 2927 C CA . ARG A 1 361 ? 26.767 -10.116 -13.077 1.00 93.31 361 ARG A CA 1
ATOM 2928 C C . ARG A 1 361 ? 25.604 -11.070 -12.825 1.00 93.31 361 ARG A C 1
ATOM 2930 O O . ARG A 1 361 ? 24.953 -11.560 -13.745 1.00 93.31 361 ARG A O 1
ATOM 2937 N N . ALA A 1 362 ? 25.329 -11.302 -11.546 1.00 94.62 362 ALA A N 1
ATOM 2938 C CA . ALA A 1 362 ? 24.133 -11.983 -11.074 1.00 94.62 362 ALA A CA 1
ATOM 2939 C C . ALA A 1 362 ? 22.966 -10.992 -10.927 1.00 94.62 362 ALA A C 1
ATOM 2941 O O . ALA A 1 362 ? 23.158 -9.774 -10.928 1.00 94.62 362 ALA A O 1
ATOM 2942 N N . MET A 1 363 ? 21.751 -11.525 -10.786 1.00 95.06 363 MET A N 1
ATOM 2943 C CA . MET A 1 363 ? 20.549 -10.718 -10.559 1.00 95.06 363 MET A CA 1
ATOM 2944 C C . MET A 1 363 ? 20.477 -10.202 -9.117 1.00 95.06 363 MET A C 1
ATOM 2946 O O . MET A 1 363 ? 20.105 -9.050 -8.898 1.00 95.06 363 MET A O 1
ATOM 2950 N N . CYS A 1 364 ? 20.869 -11.040 -8.154 1.00 95.31 364 CYS A N 1
ATOM 2951 C CA . CYS A 1 364 ? 20.872 -10.708 -6.738 1.00 95.31 364 CYS A CA 1
ATOM 2952 C C . CYS A 1 364 ? 22.244 -10.883 -6.086 1.00 95.31 364 CYS A C 1
ATOM 2954 O O . CYS A 1 364 ? 22.959 -11.849 -6.351 1.00 95.31 364 CYS A O 1
ATOM 2956 N N . TYR A 1 365 ? 22.546 -9.985 -5.153 1.00 93.50 365 TYR A N 1
ATOM 2957 C CA . TYR A 1 365 ? 23.686 -10.066 -4.242 1.00 93.50 365 TYR A CA 1
ATOM 2958 C C . TYR A 1 365 ? 23.194 -9.942 -2.799 1.00 93.50 365 TYR A C 1
ATOM 2960 O O . TYR A 1 365 ? 22.237 -9.206 -2.534 1.00 93.50 365 TYR A O 1
ATOM 2968 N N . GLY A 1 366 ? 23.830 -10.635 -1.855 1.00 81.50 366 GLY A N 1
ATOM 2969 C CA . GLY A 1 366 ? 23.552 -10.357 -0.456 1.00 81.50 366 GLY A CA 1
ATOM 2970 C C . GLY A 1 366 ? 24.227 -11.204 0.589 1.00 81.50 366 GLY A C 1
ATOM 2971 O O . GLY A 1 366 ? 25.256 -11.828 0.250 1.00 81.50 366 GLY A O 1
#